Protein AF-A0A2U2PKW8-F1 (afdb_monomer_lite)

Secondary structure (DSSP, 8-state):
-HHHHHHHHHHHHHHHHHHHHHHHHHHHHHHHHHH-HHHHHHHHHHHHHHHHHHHHHHHHHH-TT-HHHHHHHHHHHHHHHHHHHHHHHHHHHHTT-------HHHHHHHHHHHHHHHHHHHHHHHHHHHHHHHHHHHHHHTTS--PPP-PPPHHHHHHHHHHHHHHHHHS--HHHHHHHTT-SS-TTEEEEEE-SSEEEEEETTEEEEEETTEEEEPP----

pLDDT: mean 71.87, std 14.49, range [45.62, 97.56]

Foldseek 3Di:
DVVVVVVVVVVVVVVVCVVVVVVVCVVVVVVCVVPPPPVNVLVVLVVVLVVLVVVVVVVCVVPVPCVVVVVVSVVVSVVSVVVSVVVNVVVVCCVPDPDPDDPVVVVVVVVVVVVVVVVVVVVVVVVVVVVVVVVVVVVVCVVPDDDDDDDPDPVVVVVVVVVLVVQQVQEDDLVLVCVVVVHPDCPQKAFPADDSAWTWIDHPQWIWIGGRSDTDTDDPDPD

Structure (mmCIF, N/CA/C/O backbone):
data_AF-A0A2U2PKW8-F1
#
_entry.id   AF-A0A2U2PKW8-F1
#
loop_
_atom_site.group_PDB
_atom_site.id
_atom_site.type_symbol
_atom_site.label_atom_id
_atom_site.label_alt_id
_atom_site.label_comp_id
_atom_site.label_asym_id
_atom_site.label_entity_id
_atom_site.label_seq_id
_atom_site.pdbx_PDB_ins_code
_atom_site.Cartn_x
_atom_site.Cartn_y
_atom_site.Cartn_z
_atom_site.occupancy
_atom_site.B_iso_or_equiv
_atom_site.auth_seq_id
_atom_site.auth_comp_id
_atom_site.auth_asym_id
_atom_site.auth_atom_id
_atom_site.pdbx_PDB_model_num
ATOM 1 N N . MET A 1 1 ? -9.851 12.536 51.846 1.00 63.50 1 MET A N 1
ATOM 2 C CA . MET A 1 1 ? -8.416 12.907 51.913 1.00 63.50 1 MET A CA 1
ATOM 3 C C . MET A 1 1 ? -7.561 12.274 50.809 1.00 63.50 1 MET A C 1
ATOM 5 O O . MET A 1 1 ? -6.929 13.025 50.084 1.00 63.50 1 MET A O 1
ATOM 9 N N . LYS A 1 2 ? -7.563 10.941 50.614 1.00 56.09 2 LYS A N 1
ATOM 10 C CA . LYS A 1 2 ? -6.725 10.271 49.589 1.00 56.09 2 LYS A CA 1
ATOM 11 C C . LYS A 1 2 ? -6.951 10.773 48.150 1.00 56.09 2 LYS A C 1
ATOM 13 O O . LYS A 1 2 ? -5.977 11.034 47.462 1.00 56.09 2 LYS A O 1
ATOM 18 N N . VAL A 1 3 ? -8.207 11.000 47.748 1.00 69.69 3 VAL A N 1
ATOM 19 C CA . VAL A 1 3 ? -8.566 11.503 46.401 1.00 69.69 3 VAL A CA 1
ATOM 20 C C . VAL A 1 3 ? -8.050 12.929 46.147 1.00 69.69 3 VAL A C 1
ATOM 22 O O . VAL A 1 3 ? -7.558 13.236 45.063 1.00 69.69 3 VAL A O 1
ATOM 25 N N . LEU A 1 4 ? -8.111 13.791 47.167 1.00 74.06 4 LEU A N 1
ATOM 26 C CA . LEU A 1 4 ? -7.605 15.164 47.093 1.00 74.06 4 LEU A CA 1
ATOM 27 C C . LEU A 1 4 ? -6.075 15.173 46.955 1.00 74.06 4 LEU A C 1
ATOM 29 O O . LEU A 1 4 ? -5.533 15.887 46.118 1.00 74.06 4 LEU A O 1
ATOM 33 N N . LEU A 1 5 ? -5.391 14.323 47.729 1.00 78.69 5 LEU A N 1
ATOM 34 C CA . LEU A 1 5 ? -3.936 14.193 47.685 1.00 78.69 5 LEU A CA 1
ATOM 35 C C . LEU A 1 5 ? -3.455 13.673 46.322 1.00 78.69 5 LEU A C 1
ATOM 37 O O . LEU A 1 5 ? -2.520 14.232 45.758 1.00 78.69 5 LEU A O 1
ATOM 41 N N . THR A 1 6 ? -4.128 12.672 45.745 1.00 74.69 6 THR A N 1
ATOM 42 C CA . THR A 1 6 ? -3.811 12.186 44.391 1.00 74.69 6 THR A CA 1
ATOM 43 C C . THR A 1 6 ? -4.039 13.250 43.317 1.00 74.69 6 THR A C 1
ATOM 45 O O . THR A 1 6 ? -3.241 13.352 42.388 1.00 74.69 6 THR A O 1
ATOM 48 N N . GLY A 1 7 ? -5.074 14.086 43.461 1.00 82.81 7 GLY A N 1
ATOM 49 C CA . GLY A 1 7 ? -5.318 15.207 42.550 1.00 82.81 7 GLY A CA 1
ATOM 50 C C . GLY A 1 7 ? -4.205 16.256 42.603 1.00 82.81 7 GLY A C 1
ATOM 51 O O . GLY A 1 7 ? -3.682 16.654 41.565 1.00 82.81 7 GLY A O 1
ATOM 52 N N . ILE A 1 8 ? -3.781 16.643 43.810 1.00 84.62 8 ILE A N 1
ATOM 53 C CA . ILE A 1 8 ? -2.703 17.623 44.015 1.00 84.62 8 ILE A CA 1
ATOM 54 C C . ILE A 1 8 ? -1.370 17.097 43.465 1.00 84.62 8 ILE A C 1
ATOM 56 O O . ILE A 1 8 ? -0.688 17.815 42.737 1.00 84.62 8 ILE A O 1
ATOM 60 N N . VAL A 1 9 ? -1.022 15.835 43.740 1.00 84.00 9 VAL A N 1
ATOM 61 C CA . VAL A 1 9 ? 0.211 15.217 43.222 1.00 84.00 9 VAL A CA 1
ATOM 62 C C . VAL A 1 9 ? 0.202 15.166 41.691 1.00 84.00 9 VAL A C 1
ATOM 64 O O . VAL A 1 9 ? 1.205 15.503 41.067 1.00 84.00 9 VAL A O 1
ATOM 67 N N . SER A 1 10 ? -0.932 14.833 41.067 1.00 77.69 10 SER A N 1
ATOM 68 C CA . SER A 1 10 ? -1.056 14.820 39.603 1.00 77.69 10 SER A CA 1
ATOM 69 C C . SER A 1 10 ? -0.886 16.212 38.981 1.00 77.69 10 SER A C 1
ATOM 71 O O . SER A 1 10 ? -0.276 16.340 37.916 1.00 77.69 10 SER A O 1
ATOM 73 N N . ILE A 1 11 ? -1.416 17.255 39.627 1.00 81.62 11 ILE A N 1
ATOM 74 C CA . ILE A 1 11 ? -1.285 18.645 39.168 1.00 81.62 11 ILE A CA 1
ATOM 75 C C . ILE A 1 11 ? 0.171 19.107 39.283 1.00 81.62 11 ILE A C 1
ATOM 77 O O . ILE A 1 11 ? 0.717 19.647 38.322 1.00 81.62 11 ILE A O 1
ATOM 81 N N . LEU A 1 12 ? 0.822 18.837 40.418 1.00 80.00 12 LEU A N 1
ATOM 82 C CA . LEU A 1 12 ? 2.222 19.201 40.648 1.00 80.00 12 LEU A CA 1
ATOM 83 C C . LEU A 1 12 ? 3.172 18.477 39.689 1.00 80.00 12 LEU A C 1
ATOM 85 O O . LEU A 1 12 ? 4.076 19.104 39.143 1.00 80.00 12 LEU A O 1
ATOM 89 N N . LEU A 1 13 ? 2.935 17.190 39.418 1.00 75.44 13 LEU A N 1
ATOM 90 C CA . LEU A 1 13 ?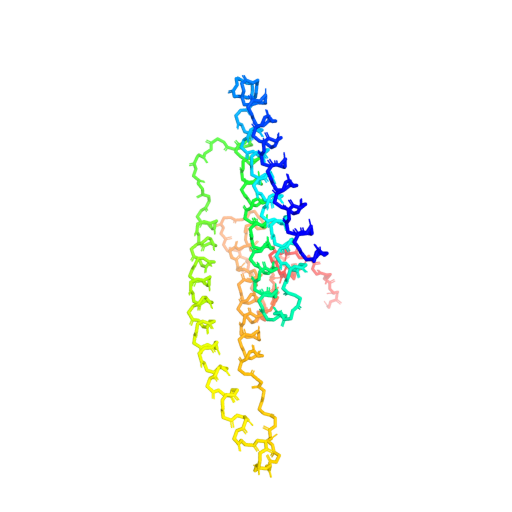 3.733 16.426 38.459 1.00 75.44 13 LEU A CA 1
ATOM 91 C C . LEU A 1 13 ? 3.564 16.967 37.030 1.00 75.44 13 LEU A C 1
ATOM 93 O O . LEU A 1 13 ? 4.537 17.083 36.290 1.00 75.44 13 LEU A O 1
ATOM 97 N N . SER A 1 14 ? 2.343 17.356 36.653 1.00 76.31 14 SER A N 1
ATOM 98 C CA . SER A 1 14 ? 2.068 17.955 35.340 1.00 76.31 14 SER A CA 1
ATOM 99 C C . SER A 1 14 ? 2.742 19.321 35.182 1.00 76.31 14 SER A C 1
ATOM 101 O O . SER A 1 14 ? 3.304 19.608 34.127 1.00 76.31 14 SER A O 1
ATOM 103 N N . LEU A 1 15 ? 2.729 20.142 36.238 1.00 77.88 15 LEU A N 1
ATOM 104 C CA . LEU A 1 15 ? 3.436 21.424 36.281 1.00 77.88 15 LEU A CA 1
ATOM 105 C C . LEU A 1 15 ? 4.951 21.237 36.180 1.00 77.88 15 LEU A C 1
ATOM 107 O O . LEU A 1 15 ? 5.581 21.947 35.405 1.00 77.88 15 LEU A O 1
ATOM 111 N N . LEU A 1 16 ? 5.519 20.263 36.897 1.00 80.44 16 LEU A N 1
ATOM 112 C CA . LEU A 1 16 ? 6.948 19.947 36.857 1.00 80.44 16 LEU A CA 1
ATOM 113 C C . LEU A 1 16 ? 7.397 19.507 35.456 1.00 80.44 16 LEU A C 1
ATOM 115 O O . LEU A 1 16 ? 8.401 19.994 34.946 1.00 80.44 16 LEU A O 1
ATOM 119 N N . VAL A 1 17 ? 6.644 18.610 34.812 1.00 77.44 17 VAL A N 1
ATOM 120 C CA . VAL A 1 17 ? 6.948 18.156 33.444 1.00 77.44 17 VAL A CA 1
ATOM 121 C C . VAL A 1 17 ? 6.846 19.316 32.452 1.00 77.44 17 VAL A C 1
ATOM 123 O O . VAL A 1 17 ? 7.683 19.435 31.560 1.00 77.44 17 VAL A O 1
ATOM 126 N N . PHE A 1 18 ? 5.860 20.199 32.620 1.00 76.94 18 PHE A N 1
ATOM 127 C CA . PHE A 1 18 ? 5.688 21.366 31.759 1.00 76.94 18 PHE A CA 1
ATOM 128 C C . PHE A 1 18 ? 6.824 22.387 31.918 1.00 76.94 18 PHE A C 1
ATOM 130 O O . PHE A 1 18 ? 7.375 22.853 30.920 1.00 76.94 18 PHE A O 1
ATOM 137 N N . THR A 1 19 ? 7.217 22.722 33.150 1.00 77.06 19 THR A N 1
ATOM 138 C CA . THR A 1 19 ? 8.302 23.684 33.404 1.00 77.06 19 THR A CA 1
ATOM 139 C C . THR A 1 19 ? 9.661 23.125 32.999 1.00 77.06 19 THR A C 1
ATOM 141 O O . THR A 1 19 ? 10.433 23.831 32.354 1.00 77.06 19 THR A O 1
ATOM 144 N N . PHE A 1 20 ? 9.932 21.850 33.288 1.00 74.00 20 PHE A N 1
ATOM 145 C CA . PHE A 1 20 ? 11.176 21.196 32.887 1.00 74.00 20 PHE A CA 1
ATOM 146 C C . PHE A 1 20 ? 11.266 21.012 31.366 1.00 74.00 20 PHE A C 1
ATOM 148 O O . PHE A 1 20 ? 12.313 21.266 30.775 1.00 74.00 20 PHE A O 1
ATOM 155 N N . GLY A 1 21 ? 10.159 20.651 30.707 1.00 75.62 21 GLY A N 1
ATOM 156 C CA . GLY A 1 21 ? 10.087 20.557 29.248 1.00 75.62 21 GLY A CA 1
ATOM 157 C C . GLY A 1 21 ? 10.367 21.896 28.564 1.00 75.62 21 GLY A C 1
ATOM 158 O O . GLY A 1 21 ? 11.184 21.955 27.648 1.00 75.62 21 GLY A O 1
ATOM 159 N N . ASN A 1 22 ? 9.765 22.984 29.053 1.00 68.94 22 ASN A N 1
ATOM 160 C CA . ASN A 1 22 ? 10.040 24.325 28.536 1.00 68.94 22 ASN A CA 1
ATOM 161 C C . ASN A 1 22 ? 11.486 24.761 28.797 1.00 68.94 22 ASN A C 1
ATOM 163 O O . ASN A 1 22 ? 12.102 25.330 27.903 1.00 68.94 22 ASN A O 1
ATOM 167 N N . PHE A 1 23 ? 12.053 24.447 29.966 1.00 73.06 23 PHE A N 1
ATOM 168 C CA . PHE A 1 23 ? 13.453 24.745 30.278 1.00 73.06 23 PHE A CA 1
ATOM 169 C C . PHE 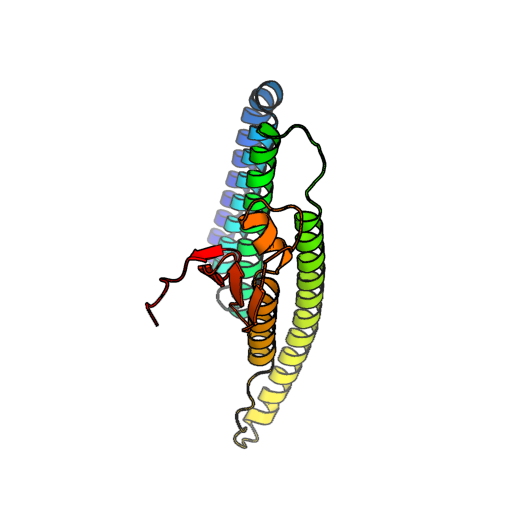A 1 23 ? 14.422 24.034 29.323 1.00 73.06 23 PHE A C 1
ATOM 171 O O . PHE A 1 23 ? 15.316 24.672 28.777 1.00 73.06 23 PHE A O 1
ATOM 178 N N . ILE A 1 24 ? 14.212 22.740 29.060 1.00 67.62 24 ILE A N 1
ATOM 179 C CA . ILE A 1 24 ? 14.999 21.967 28.086 1.00 67.62 24 ILE A CA 1
ATOM 180 C C . ILE A 1 24 ? 14.862 22.593 26.690 1.00 67.62 24 ILE A C 1
ATOM 182 O O . ILE A 1 24 ? 15.868 22.861 26.039 1.00 67.62 24 ILE A O 1
ATOM 186 N N . ILE A 1 25 ? 13.638 22.892 26.241 1.00 68.00 25 ILE A N 1
ATOM 187 C CA . ILE A 1 25 ? 13.406 23.526 24.934 1.00 68.00 25 ILE A CA 1
ATOM 188 C C . ILE A 1 25 ? 14.165 24.851 24.829 1.00 68.00 25 ILE A C 1
ATOM 190 O O . ILE A 1 25 ? 14.803 25.089 23.812 1.00 68.00 25 ILE A O 1
ATOM 194 N N . GLN A 1 26 ? 14.149 25.675 25.874 1.00 71.00 26 GLN A N 1
ATOM 195 C CA . GLN A 1 26 ? 14.805 26.983 25.890 1.00 71.00 26 GLN A CA 1
ATOM 196 C C . GLN A 1 26 ? 16.339 26.878 25.954 1.00 71.00 26 GLN A C 1
ATOM 198 O O . GLN A 1 26 ? 17.047 27.661 25.321 1.00 71.00 26 GLN A O 1
ATOM 203 N N . LEU A 1 27 ? 16.858 25.880 26.679 1.00 65.38 27 LEU A N 1
ATOM 204 C CA . LEU A 1 27 ? 18.289 25.583 26.772 1.00 65.38 27 LEU A CA 1
ATOM 205 C C . LEU A 1 27 ? 18.849 25.124 25.417 1.00 65.38 27 LEU A C 1
ATOM 207 O O . LEU A 1 27 ? 19.936 25.536 25.017 1.00 65.38 27 LEU A O 1
ATOM 211 N N . PHE A 1 28 ? 18.088 24.303 24.690 1.00 55.47 28 PHE A N 1
ATOM 212 C CA . PHE A 1 28 ? 18.504 23.761 23.399 1.00 55.47 28 PHE A CA 1
ATOM 213 C C . PHE A 1 28 ? 18.149 24.666 22.216 1.00 55.47 28 PHE A C 1
ATOM 215 O O . PHE A 1 28 ? 18.884 24.657 21.230 1.00 55.47 28 PHE A O 1
ATOM 222 N N . SER A 1 29 ? 17.096 25.488 22.297 1.00 57.50 29 SER A N 1
ATOM 223 C CA . SER A 1 29 ? 16.677 26.354 21.189 1.00 57.50 29 SER A CA 1
ATOM 224 C C . SER A 1 29 ? 17.757 27.353 20.806 1.00 57.50 29 SER A C 1
ATOM 226 O O . SER A 1 29 ? 17.953 27.571 19.621 1.00 57.50 29 SER A O 1
ATOM 228 N N . ASN A 1 30 ? 18.506 27.904 21.765 1.00 55.28 30 ASN A N 1
ATOM 229 C CA . ASN A 1 30 ? 19.546 28.894 21.466 1.00 55.28 30 ASN A CA 1
ATOM 230 C C . ASN A 1 30 ? 20.812 28.283 20.845 1.00 55.28 30 ASN A C 1
ATOM 232 O O . ASN A 1 30 ? 21.512 28.966 20.103 1.00 55.28 30 ASN A O 1
ATOM 236 N N . TRP A 1 31 ? 21.101 27.007 21.114 1.00 51.41 31 TRP A N 1
ATOM 237 C CA . TRP A 1 31 ? 22.295 26.330 20.596 1.00 51.41 31 TRP A CA 1
ATOM 238 C C . TRP A 1 31 ? 22.027 25.617 19.257 1.00 51.41 31 TRP A C 1
ATOM 240 O O . TRP A 1 31 ? 22.834 25.716 18.334 1.00 51.41 31 TRP A O 1
ATOM 250 N N . LEU A 1 32 ? 20.859 24.976 19.103 1.00 51.25 32 LEU A N 1
ATOM 251 C CA . LEU A 1 32 ? 20.476 24.234 17.891 1.00 51.25 32 LEU A CA 1
ATOM 252 C C . LEU A 1 32 ? 19.985 25.115 16.733 1.00 51.25 32 LEU A C 1
ATOM 254 O O . LEU A 1 32 ? 20.170 24.715 15.583 1.00 51.25 32 LEU A O 1
ATOM 258 N N . PHE A 1 33 ? 19.389 26.293 16.988 1.00 52.31 33 PHE A N 1
ATOM 259 C CA . PHE A 1 33 ? 18.911 27.176 15.903 1.00 52.31 33 PHE A CA 1
ATOM 260 C C . PHE A 1 33 ? 20.037 27.641 14.977 1.00 52.31 33 PHE A C 1
ATOM 262 O O . PHE A 1 33 ? 19.791 27.931 13.811 1.00 52.31 33 PHE A O 1
ATOM 269 N N . ILE A 1 34 ? 21.259 27.732 15.506 1.00 53.16 34 ILE A N 1
ATOM 270 C CA . ILE A 1 34 ? 22.409 28.281 14.787 1.00 53.16 34 ILE A CA 1
ATOM 271 C C . ILE A 1 34 ? 23.134 27.192 13.986 1.00 53.16 34 ILE A C 1
ATOM 273 O O . ILE A 1 34 ? 23.683 27.483 12.929 1.00 53.16 34 ILE A O 1
ATOM 277 N N . THR A 1 35 ? 23.136 25.941 14.456 1.00 54.78 35 THR A N 1
ATOM 278 C CA . THR A 1 35 ? 23.964 24.874 13.866 1.00 54.78 35 THR A CA 1
ATOM 279 C C . THR A 1 35 ? 23.192 23.851 13.036 1.00 54.78 35 THR A C 1
ATOM 281 O O . THR A 1 35 ? 23.737 23.390 12.039 1.00 54.78 35 THR A O 1
ATOM 284 N N . PHE A 1 36 ? 21.945 23.496 13.377 1.00 58.03 36 PHE A N 1
ATOM 285 C CA . PHE A 1 36 ? 21.211 22.435 12.665 1.00 58.03 36 PHE A CA 1
ATOM 286 C C . PHE A 1 36 ? 19.683 22.646 12.693 1.00 58.03 36 PHE A C 1
ATOM 288 O O . PHE A 1 36 ? 18.978 21.990 13.470 1.00 58.03 36 PHE A O 1
ATOM 295 N N . PRO A 1 37 ? 19.123 23.508 11.822 1.00 60.81 37 PRO A N 1
ATOM 296 C CA . PRO A 1 37 ? 17.681 23.780 11.783 1.00 60.81 37 PRO A CA 1
ATOM 297 C C . PRO A 1 37 ? 16.834 22.521 11.513 1.00 60.81 37 PRO A C 1
ATOM 299 O O . PRO A 1 37 ? 15.755 22.362 12.085 1.00 60.81 37 PRO A O 1
ATOM 302 N N . HIS A 1 38 ? 17.351 21.568 10.730 1.00 60.00 38 HIS A N 1
ATOM 303 C CA . HIS A 1 38 ? 16.684 20.285 10.472 1.00 60.00 38 HIS A CA 1
ATOM 304 C C . HIS A 1 38 ? 16.671 19.359 11.698 1.00 60.00 38 HIS A C 1
ATOM 306 O O . HIS A 1 38 ? 15.664 18.697 11.962 1.00 60.00 38 HIS A O 1
ATOM 312 N N . ALA A 1 39 ? 17.739 19.359 12.503 1.00 59.59 39 ALA A N 1
ATOM 313 C CA . ALA A 1 39 ? 17.781 18.587 13.744 1.00 59.59 39 ALA A CA 1
ATOM 314 C C . ALA A 1 39 ? 16.801 19.156 14.781 1.00 59.59 39 ALA A C 1
ATOM 316 O O . ALA A 1 39 ? 16.127 18.394 15.470 1.00 59.59 39 ALA A O 1
ATOM 317 N N . LEU A 1 40 ? 16.642 20.482 14.845 1.00 62.59 40 LEU A N 1
ATOM 318 C CA . LEU A 1 40 ? 15.666 21.122 15.729 1.00 62.59 40 LEU A CA 1
ATOM 319 C C . LEU A 1 40 ? 14.216 20.781 15.335 1.00 62.59 40 LEU A C 1
ATOM 321 O O . LEU A 1 40 ? 13.387 20.507 16.207 1.00 62.59 40 LEU A O 1
ATOM 325 N N . ALA A 1 41 ? 13.904 20.740 14.037 1.00 60.66 41 ALA A N 1
ATOM 326 C CA . ALA A 1 41 ? 12.592 20.318 13.539 1.00 60.66 41 ALA A CA 1
ATOM 327 C C . ALA A 1 41 ? 12.296 18.840 13.869 1.00 60.66 41 ALA A C 1
ATOM 329 O O . ALA A 1 41 ? 11.190 18.503 14.300 1.00 60.66 41 ALA A O 1
ATOM 330 N N . ALA A 1 42 ? 13.294 17.961 13.744 1.00 62.94 42 ALA A N 1
ATOM 331 C CA . ALA A 1 42 ? 13.162 16.555 14.119 1.00 62.94 42 ALA A CA 1
ATOM 332 C C . ALA A 1 42 ? 12.980 16.380 15.639 1.00 62.94 42 ALA A C 1
ATOM 334 O O . ALA A 1 42 ? 12.055 15.695 16.078 1.00 62.94 42 ALA A O 1
ATOM 335 N N . ILE A 1 43 ? 13.806 17.050 16.450 1.00 71.44 43 ILE A N 1
ATOM 336 C CA . ILE A 1 43 ? 13.752 16.981 17.918 1.00 71.44 43 ILE A CA 1
ATOM 337 C C . ILE A 1 43 ? 12.420 17.527 18.441 1.00 71.44 43 ILE A C 1
ATOM 339 O O . ILE A 1 43 ? 11.783 16.882 19.273 1.00 71.44 43 ILE A O 1
ATOM 343 N N . SER A 1 44 ? 11.954 18.670 17.930 1.00 68.62 44 SER A N 1
ATOM 344 C CA . SER A 1 44 ? 10.657 19.243 18.317 1.00 68.62 44 SER A CA 1
ATOM 345 C C . SER A 1 44 ? 9.483 18.340 17.922 1.00 68.62 44 SER A C 1
ATOM 347 O O . SER A 1 44 ? 8.575 18.141 18.729 1.00 68.62 44 SER A O 1
ATOM 349 N N . SER A 1 45 ? 9.530 17.706 16.747 1.00 66.62 45 SER A N 1
ATOM 350 C CA . SER A 1 45 ? 8.511 16.739 16.312 1.00 66.62 45 SER A CA 1
ATOM 351 C C . SER A 1 45 ? 8.461 15.499 17.211 1.00 66.62 45 SER A C 1
ATOM 353 O O . SER A 1 45 ? 7.374 15.039 17.577 1.00 66.62 45 SER A O 1
ATOM 355 N N . ILE A 1 46 ? 9.626 14.987 17.624 1.00 72.69 46 ILE A N 1
ATOM 356 C CA . ILE A 1 46 ? 9.733 13.860 18.560 1.00 72.69 46 ILE A CA 1
ATOM 357 C C . ILE A 1 46 ? 9.193 14.250 19.944 1.00 72.69 46 ILE A C 1
ATOM 359 O O . ILE A 1 46 ? 8.409 13.500 20.527 1.00 72.69 46 ILE A O 1
ATOM 363 N N . LEU A 1 47 ? 9.542 15.437 20.450 1.00 71.31 47 LEU A N 1
ATOM 364 C CA . LEU A 1 47 ? 9.059 15.959 21.735 1.00 71.31 47 LEU A CA 1
ATOM 365 C C . LEU A 1 47 ? 7.537 16.146 21.754 1.00 71.31 47 LEU A C 1
ATOM 367 O O . LEU A 1 47 ? 6.878 15.733 22.709 1.00 71.31 47 LEU A O 1
ATOM 371 N N . ILE A 1 48 ? 6.962 16.708 20.687 1.00 75.31 48 ILE A N 1
ATOM 372 C CA . ILE A 1 48 ? 5.509 16.875 20.547 1.00 75.31 48 ILE A CA 1
ATOM 373 C C . ILE A 1 48 ? 4.815 15.508 20.515 1.00 75.31 48 ILE A C 1
ATOM 375 O O . ILE A 1 48 ? 3.819 15.312 21.215 1.00 75.31 48 ILE A O 1
ATOM 379 N N . CYS A 1 49 ? 5.354 14.535 19.772 1.00 70.62 49 CYS A N 1
ATOM 380 C CA . CYS A 1 49 ? 4.821 13.171 19.767 1.00 70.62 49 CYS A CA 1
ATOM 381 C C . CYS A 1 49 ? 4.888 12.524 21.154 1.00 70.62 49 CYS A C 1
ATOM 383 O O . CYS A 1 49 ? 3.893 11.960 21.610 1.00 70.62 49 CYS A O 1
ATOM 385 N N . GLY A 1 50 ? 6.020 12.649 21.851 1.00 73.56 50 GLY A N 1
ATOM 386 C CA . GLY A 1 50 ? 6.195 12.130 23.207 1.00 73.56 50 GLY A CA 1
ATOM 387 C C . GLY A 1 50 ? 5.191 12.724 24.197 1.00 73.56 50 GLY A C 1
ATOM 388 O O . GLY A 1 50 ? 4.548 11.984 24.941 1.00 73.56 50 GLY A O 1
ATOM 389 N N . LEU A 1 51 ? 4.979 14.044 24.158 1.00 72.62 51 LEU A N 1
ATOM 390 C CA . LEU A 1 51 ? 3.997 14.730 25.006 1.00 72.62 51 LEU A CA 1
ATOM 391 C C . LEU A 1 51 ? 2.559 14.287 24.716 1.00 72.62 51 LEU A C 1
ATOM 393 O O . LEU A 1 51 ? 1.762 14.117 25.642 1.00 72.62 51 LEU A O 1
ATOM 397 N N . LEU A 1 52 ? 2.217 14.072 23.445 1.00 69.94 52 LEU A N 1
ATOM 398 C CA . LEU A 1 52 ? 0.889 13.605 23.062 1.00 69.94 52 LEU A CA 1
ATOM 399 C C . LEU A 1 52 ? 0.641 12.146 23.475 1.00 69.94 52 LEU A C 1
ATOM 401 O O . LEU A 1 52 ? -0.455 11.832 23.947 1.00 69.94 52 LEU A O 1
ATOM 405 N N . ILE A 1 53 ? 1.649 11.276 23.364 1.00 72.94 53 ILE A N 1
ATOM 406 C CA . ILE A 1 53 ? 1.587 9.900 23.876 1.00 72.94 53 ILE A CA 1
ATOM 407 C C . ILE A 1 53 ? 1.419 9.925 25.398 1.00 72.94 53 ILE A C 1
ATOM 409 O O . ILE A 1 53 ? 0.497 9.300 25.920 1.00 72.94 53 ILE A O 1
ATOM 413 N N . TYR A 1 54 ? 2.238 10.703 26.112 1.00 75.62 54 TYR A N 1
ATOM 414 C CA . TYR A 1 54 ? 2.161 10.830 27.569 1.00 75.62 54 TYR A CA 1
ATOM 415 C C . TYR A 1 54 ? 0.776 11.292 28.036 1.00 75.62 54 TYR A C 1
ATOM 417 O O . TYR A 1 54 ? 0.162 10.654 28.890 1.00 75.62 54 TYR A O 1
ATOM 425 N N . LYS A 1 55 ? 0.237 12.362 27.433 1.00 71.81 55 LYS A N 1
ATOM 426 C CA . LYS A 1 55 ? -1.095 12.890 27.768 1.00 71.81 55 LYS A CA 1
ATOM 427 C C . LYS A 1 55 ? -2.196 11.851 27.536 1.00 71.81 55 LYS A C 1
ATOM 429 O O . LYS A 1 55 ? -3.170 11.814 28.282 1.00 71.81 55 LYS A O 1
ATOM 434 N N . THR A 1 56 ? -2.021 10.987 26.541 1.00 62.91 56 THR A N 1
ATOM 435 C CA . THR A 1 56 ? -2.959 9.903 26.225 1.00 62.91 56 THR A CA 1
ATOM 436 C C . THR A 1 56 ? -2.890 8.780 27.233 1.00 62.91 56 THR A C 1
ATOM 438 O O . THR A 1 56 ? -3.932 8.362 27.724 1.00 62.91 56 THR A O 1
ATOM 441 N N . VAL A 1 57 ? -1.689 8.326 27.588 1.00 67.62 57 VAL A N 1
ATOM 442 C CA . VAL A 1 57 ? -1.511 7.303 28.626 1.00 67.62 57 VAL A CA 1
ATOM 443 C C . VAL A 1 57 ? -2.053 7.816 29.962 1.00 67.62 57 VAL A C 1
ATOM 445 O O . VAL A 1 57 ? -2.806 7.110 30.626 1.00 67.62 57 VAL A O 1
ATOM 448 N N . ALA A 1 58 ? -1.774 9.072 30.321 1.00 69.44 58 ALA A N 1
ATOM 449 C CA . ALA A 1 58 ? -2.346 9.702 31.509 1.00 69.44 58 ALA A CA 1
ATOM 450 C C . ALA A 1 58 ? -3.885 9.738 31.455 1.00 69.44 58 ALA A C 1
ATOM 452 O O . ALA A 1 58 ? -4.549 9.383 32.425 1.00 69.44 58 ALA A O 1
ATOM 453 N N . TYR A 1 59 ? -4.469 10.095 30.307 1.00 66.88 59 TYR A N 1
ATOM 454 C CA . TYR A 1 59 ? -5.921 10.074 30.119 1.00 66.88 59 TYR A CA 1
ATOM 455 C C . TYR A 1 59 ? -6.509 8.654 30.206 1.00 66.88 59 TYR A C 1
ATOM 457 O O . TYR A 1 59 ? -7.569 8.467 30.802 1.00 66.88 59 TYR A O 1
ATOM 465 N N . MET A 1 60 ? -5.813 7.646 29.670 1.00 59.59 60 MET A N 1
ATOM 466 C CA . MET A 1 60 ? -6.195 6.230 29.756 1.00 59.59 60 MET A CA 1
ATOM 467 C C . MET A 1 60 ? -6.194 5.724 31.202 1.00 59.59 60 MET A C 1
ATOM 469 O O . MET A 1 60 ? -7.112 5.008 31.594 1.00 59.59 60 MET A O 1
ATOM 473 N N . LEU A 1 61 ? -5.208 6.133 32.007 1.00 66.00 61 LEU A N 1
ATOM 474 C CA . LEU A 1 61 ? -5.130 5.780 33.427 1.00 66.00 61 LEU A CA 1
ATOM 475 C C . LEU A 1 61 ? -6.251 6.428 34.254 1.00 66.00 61 LEU A C 1
ATOM 477 O O . LEU A 1 61 ? -6.722 5.828 35.218 1.00 66.00 61 LEU A O 1
ATOM 481 N N . ILE A 1 62 ? -6.703 7.627 33.872 1.00 69.25 62 ILE A N 1
ATOM 482 C CA . ILE A 1 62 ? -7.789 8.339 34.564 1.00 69.25 62 ILE A CA 1
ATOM 483 C C . ILE A 1 62 ? -9.174 7.799 34.152 1.00 69.25 62 ILE A C 1
ATOM 485 O O . ILE A 1 62 ? -10.086 7.774 34.979 1.00 69.25 62 ILE A O 1
ATOM 489 N N . PHE A 1 63 ? -9.352 7.332 32.907 1.00 63.44 63 PHE A N 1
ATOM 490 C CA . PHE A 1 63 ? -10.655 6.904 32.367 1.00 63.44 63 PHE A CA 1
ATOM 491 C C . PHE A 1 63 ? -10.639 5.486 31.751 1.00 63.44 63 PHE A C 1
ATOM 493 O O . PHE A 1 63 ? -10.851 5.330 30.540 1.00 63.44 63 PHE A O 1
ATOM 500 N N . PRO A 1 64 ? -10.475 4.427 32.567 1.00 56.53 64 PRO A N 1
ATOM 501 C CA . PRO A 1 64 ? -10.248 3.059 32.084 1.00 56.53 64 PRO A CA 1
ATOM 502 C C . PRO A 1 64 ? -11.432 2.423 31.327 1.00 56.53 64 PRO A C 1
ATOM 504 O O . PRO A 1 64 ? -11.240 1.488 30.554 1.00 56.53 64 PRO A O 1
ATOM 507 N N . TYR A 1 65 ? -12.660 2.930 31.479 1.00 51.47 65 TYR A N 1
ATOM 508 C CA . TYR A 1 65 ? -13.871 2.277 30.950 1.00 51.47 65 TYR A CA 1
ATOM 509 C C . TYR A 1 65 ? -14.291 2.694 29.528 1.00 51.47 65 TYR A C 1
ATOM 511 O O . TYR A 1 65 ? -15.335 2.263 29.041 1.00 51.47 65 TYR A O 1
ATOM 519 N N . SER A 1 66 ? -13.498 3.496 28.808 1.00 55.47 66 SER A N 1
ATOM 520 C CA . SER A 1 66 ? -13.848 3.945 27.446 1.00 55.47 66 SER A CA 1
ATOM 521 C C . SER A 1 66 ? -13.070 3.216 26.342 1.00 55.47 66 SER A C 1
ATOM 523 O O . SER A 1 66 ? -12.430 3.828 25.489 1.00 55.47 66 SER A O 1
ATOM 525 N N . PHE A 1 67 ? -13.164 1.884 26.312 1.00 51.19 67 PHE A N 1
ATOM 526 C CA . PHE A 1 67 ? -12.419 1.024 25.374 1.00 51.19 67 PHE A CA 1
ATOM 527 C C . PHE A 1 67 ? -12.573 1.431 23.892 1.00 51.19 67 PHE A C 1
ATOM 529 O O . PHE A 1 67 ? -11.603 1.454 23.141 1.00 51.19 67 PHE A O 1
ATOM 536 N N . ARG A 1 68 ? -13.765 1.889 23.476 1.00 54.56 68 ARG A N 1
ATOM 537 C CA . ARG A 1 68 ? -14.001 2.404 22.109 1.00 54.56 68 ARG A CA 1
ATOM 538 C C . ARG A 1 68 ? -13.274 3.709 21.782 1.00 54.56 68 ARG A C 1
ATOM 540 O O . ARG A 1 68 ? -12.980 3.946 20.617 1.00 54.56 68 ARG A O 1
ATOM 547 N N . ARG A 1 69 ? -13.007 4.569 22.772 1.00 57.00 69 ARG A N 1
ATOM 548 C CA . ARG A 1 69 ? -12.219 5.795 22.557 1.00 57.00 69 ARG A CA 1
ATOM 549 C C . ARG A 1 69 ? -10.729 5.472 22.444 1.00 57.00 69 ARG A C 1
ATOM 551 O O . ARG A 1 69 ? -10.029 6.158 21.699 1.00 57.00 69 ARG A O 1
ATOM 558 N N . MET A 1 70 ? -10.271 4.403 23.104 1.00 57.69 70 MET A N 1
ATOM 559 C CA . MET A 1 70 ? -8.879 3.946 23.031 1.00 57.69 70 MET A CA 1
ATOM 560 C C . MET A 1 70 ? -8.486 3.504 21.623 1.00 57.69 70 MET A C 1
ATOM 562 O O . MET A 1 70 ? -7.458 3.959 21.135 1.00 57.69 70 MET A O 1
ATOM 566 N N . GLU A 1 71 ? -9.316 2.718 20.931 1.00 58.38 71 GLU A N 1
ATOM 567 C CA . GLU A 1 71 ? -9.021 2.284 19.554 1.00 58.38 71 GLU A CA 1
ATOM 568 C C . GLU A 1 71 ? -8.814 3.483 18.620 1.00 58.38 71 GLU A C 1
ATOM 570 O O . GLU A 1 71 ? -7.808 3.573 17.921 1.00 58.38 71 GLU A O 1
ATOM 575 N N . THR A 1 72 ? -9.719 4.464 18.662 1.00 61.84 72 THR A N 1
ATOM 576 C CA . THR A 1 72 ? -9.618 5.665 17.821 1.00 61.84 72 THR A CA 1
ATOM 577 C C . THR A 1 72 ? -8.412 6.536 18.148 1.00 61.84 72 THR A C 1
ATOM 579 O O . THR A 1 72 ? -7.846 7.145 17.242 1.00 61.84 72 THR A O 1
ATOM 582 N N . MET A 1 73 ? -7.994 6.586 19.415 1.00 58.81 73 MET A N 1
ATOM 583 C CA . MET A 1 73 ? -6.792 7.322 19.800 1.00 58.81 73 MET A CA 1
ATOM 584 C C . MET A 1 73 ? -5.523 6.589 19.379 1.00 58.81 73 MET A C 1
ATOM 586 O O . MET A 1 73 ? -4.643 7.217 18.805 1.00 58.81 73 MET A O 1
ATOM 590 N N . ILE A 1 74 ? -5.445 5.270 19.562 1.00 68.31 74 ILE A N 1
ATOM 591 C CA . ILE A 1 74 ? -4.304 4.467 19.099 1.00 68.31 74 ILE A CA 1
ATOM 592 C C . ILE A 1 74 ? -4.144 4.601 17.579 1.00 68.31 74 ILE A C 1
ATOM 594 O O . ILE A 1 74 ? -3.045 4.888 17.111 1.00 68.31 74 ILE A O 1
ATOM 598 N N . PHE A 1 75 ? -5.236 4.507 16.812 1.00 63.84 75 PHE A N 1
ATOM 599 C CA . PHE A 1 75 ? -5.205 4.746 15.365 1.00 63.84 75 PHE A CA 1
ATOM 600 C C . PHE A 1 75 ? -4.716 6.157 15.011 1.00 63.84 75 PHE A C 1
ATOM 602 O O . PHE A 1 75 ? -3.920 6.307 14.085 1.00 63.84 75 PHE A O 1
ATOM 609 N N . PHE A 1 76 ? -5.141 7.185 15.752 1.00 68.06 76 PHE A N 1
ATOM 610 C CA . PHE A 1 76 ? -4.662 8.556 15.562 1.00 68.06 76 PHE A CA 1
ATOM 611 C C . PHE A 1 76 ? -3.163 8.703 15.866 1.00 68.06 76 PHE A C 1
ATOM 613 O O . PHE A 1 76 ? -2.459 9.398 15.137 1.00 68.06 76 PHE A O 1
ATOM 620 N N . TYR A 1 77 ? -2.646 8.019 16.889 1.00 63.50 77 TYR A N 1
ATOM 621 C CA . TYR A 1 77 ? -1.223 8.056 17.235 1.00 63.50 77 TYR A CA 1
ATOM 622 C C . TYR A 1 77 ? -0.351 7.291 16.253 1.00 63.50 77 TYR A C 1
ATOM 624 O O . TYR A 1 77 ? 0.675 7.815 15.831 1.00 63.50 77 TYR A O 1
ATOM 632 N N . CYS A 1 78 ? -0.776 6.104 15.819 1.00 69.06 78 CYS A N 1
ATOM 633 C CA . CYS A 1 78 ? -0.107 5.395 14.731 1.00 69.06 78 CYS A CA 1
ATOM 634 C C . CYS A 1 78 ? -0.093 6.247 13.451 1.00 69.06 78 CYS A C 1
ATOM 636 O O . CYS A 1 78 ? 0.934 6.320 12.782 1.00 69.06 78 CYS A O 1
ATOM 638 N N . TRP A 1 79 ? -1.191 6.949 13.148 1.00 69.69 79 TRP A N 1
ATOM 639 C CA . TRP A 1 79 ? -1.267 7.894 12.031 1.00 69.69 79 TRP A CA 1
ATOM 640 C C . TRP A 1 79 ? -0.290 9.070 12.184 1.00 69.69 79 TRP A C 1
ATOM 642 O O . TRP A 1 79 ? 0.440 9.374 11.244 1.00 69.69 79 TRP A O 1
ATOM 652 N N . LEU A 1 80 ? -0.216 9.688 13.367 1.00 70.12 80 LEU A N 1
ATOM 653 C CA . LEU A 1 80 ? 0.701 10.796 13.647 1.00 70.12 80 LEU A CA 1
ATOM 654 C C . LEU A 1 80 ? 2.172 10.360 13.549 1.00 70.12 80 LEU A C 1
ATOM 656 O O . LEU A 1 80 ? 2.984 11.067 12.959 1.00 70.12 80 LEU A O 1
ATOM 660 N N . ILE A 1 81 ? 2.506 9.177 14.071 1.00 71.31 81 ILE A N 1
ATOM 661 C CA . ILE A 1 81 ? 3.856 8.605 13.994 1.00 71.31 81 ILE A CA 1
ATOM 662 C C . ILE A 1 81 ? 4.240 8.338 12.537 1.00 71.31 81 ILE A C 1
ATOM 664 O O . ILE A 1 81 ? 5.332 8.714 12.121 1.00 71.31 81 ILE A O 1
ATOM 668 N N . LEU A 1 82 ? 3.347 7.747 11.736 1.00 70.19 82 LEU A N 1
ATOM 669 C CA . LEU A 1 82 ? 3.594 7.529 10.307 1.00 70.19 82 LEU A CA 1
ATOM 670 C C . LEU A 1 82 ? 3.777 8.849 9.547 1.00 70.19 82 LEU A C 1
ATOM 672 O O . LEU A 1 82 ? 4.613 8.921 8.651 1.00 70.19 82 LEU A O 1
ATOM 676 N N . LEU A 1 83 ? 3.044 9.899 9.926 1.00 69.06 83 LEU A N 1
ATOM 677 C CA . LEU A 1 83 ? 3.167 11.232 9.338 1.00 69.06 83 LEU A CA 1
ATOM 678 C C . LEU A 1 83 ? 4.518 11.879 9.675 1.00 69.06 83 LEU A C 1
ATOM 680 O O . LEU A 1 83 ? 5.167 12.430 8.788 1.00 69.06 83 LEU A O 1
ATOM 684 N N . VAL A 1 84 ? 4.982 11.746 10.921 1.00 68.19 84 VAL A N 1
ATOM 685 C CA . VAL A 1 84 ? 6.312 12.213 11.345 1.00 68.19 84 VAL A CA 1
ATOM 686 C C . VAL A 1 84 ? 7.426 11.412 10.673 1.00 68.19 84 VAL A C 1
ATOM 688 O O . VAL A 1 84 ? 8.381 12.005 10.185 1.00 68.19 84 VAL A O 1
ATOM 691 N N . LEU A 1 85 ? 7.296 10.088 10.563 1.00 68.56 85 LEU A N 1
ATOM 692 C CA . LEU A 1 85 ? 8.271 9.249 9.858 1.00 68.56 85 LEU A CA 1
ATOM 693 C C . LEU A 1 85 ? 8.328 9.563 8.358 1.00 68.56 85 LEU A C 1
ATOM 695 O O . LEU A 1 85 ? 9.416 9.610 7.790 1.00 68.56 85 LEU A O 1
ATOM 699 N N . ALA A 1 86 ? 7.185 9.826 7.720 1.00 63.75 86 ALA A N 1
ATOM 700 C CA . ALA A 1 86 ? 7.132 10.256 6.325 1.00 63.75 86 ALA A CA 1
ATOM 701 C C . ALA A 1 86 ? 7.773 11.639 6.129 1.00 63.75 86 ALA A C 1
ATOM 703 O O . ALA A 1 86 ? 8.510 11.834 5.166 1.00 63.75 86 ALA A O 1
ATOM 704 N N . PHE A 1 87 ? 7.539 12.575 7.055 1.00 67.31 87 PHE A N 1
ATOM 705 C CA . PHE A 1 87 ? 8.172 13.895 7.042 1.00 67.31 87 PHE A CA 1
ATOM 706 C C . PHE A 1 87 ? 9.692 13.791 7.213 1.00 67.31 87 PHE A C 1
ATOM 708 O O . PHE A 1 87 ? 10.430 14.310 6.383 1.00 67.31 87 PHE A O 1
ATOM 715 N N . ILE A 1 88 ? 10.162 13.038 8.215 1.00 62.75 88 ILE A N 1
ATOM 716 C CA . ILE A 1 88 ? 11.589 12.769 8.447 1.00 62.75 88 ILE A CA 1
ATOM 717 C C . ILE A 1 88 ? 12.215 12.112 7.213 1.00 62.75 88 ILE A C 1
ATOM 719 O O . ILE A 1 88 ? 13.240 12.579 6.724 1.00 62.75 88 ILE A O 1
ATOM 723 N N . SER A 1 89 ? 11.580 11.075 6.659 1.00 64.31 89 SER A N 1
ATOM 724 C CA . SER A 1 89 ? 12.056 10.408 5.444 1.00 64.31 89 SER A CA 1
ATOM 725 C C . SER A 1 89 ? 12.143 11.355 4.248 1.00 64.31 89 SER A C 1
ATOM 727 O O . SER A 1 89 ? 12.981 11.118 3.385 1.00 64.31 89 SER A O 1
ATOM 729 N N . ASN A 1 90 ? 11.287 12.377 4.167 1.00 57.94 90 ASN A N 1
ATOM 730 C CA . ASN A 1 90 ? 11.323 13.366 3.095 1.00 57.94 90 ASN A CA 1
ATOM 731 C C . ASN A 1 90 ? 12.422 14.414 3.328 1.00 57.94 90 ASN A C 1
ATOM 733 O O . ASN A 1 90 ? 13.157 14.716 2.397 1.00 57.94 90 ASN A O 1
ATOM 737 N N . CYS A 1 91 ? 12.612 14.880 4.569 1.00 56.81 91 CYS A N 1
ATOM 738 C CA . CYS A 1 91 ? 13.724 15.767 4.929 1.00 56.81 91 CYS A CA 1
ATOM 739 C C . CYS A 1 91 ? 15.088 15.116 4.654 1.00 56.81 91 CYS A C 1
ATOM 741 O O . CYS A 1 91 ? 15.952 15.748 4.065 1.00 56.81 91 CYS A O 1
ATOM 743 N N . TYR A 1 92 ? 15.262 13.830 4.981 1.00 56.44 92 TYR A N 1
ATOM 744 C CA . TYR A 1 92 ? 16.491 13.090 4.650 1.00 56.44 92 TYR A CA 1
ATOM 745 C C . TYR A 1 92 ? 16.651 12.793 3.149 1.00 56.44 92 TYR A C 1
ATOM 747 O O . TYR A 1 92 ? 17.723 12.377 2.715 1.00 56.44 92 TYR A O 1
ATOM 755 N N . ARG A 1 93 ? 15.594 12.972 2.346 1.00 51.19 93 ARG A N 1
ATOM 756 C CA . ARG A 1 93 ? 15.634 12.781 0.890 1.00 51.19 93 ARG A CA 1
ATOM 757 C C . ARG A 1 93 ? 16.066 14.047 0.150 1.00 51.19 93 ARG A C 1
ATOM 759 O O . ARG A 1 93 ? 16.673 13.927 -0.911 1.00 51.19 93 ARG A O 1
ATOM 766 N N . GLU A 1 94 ? 15.781 15.224 0.707 1.00 45.62 94 GLU A N 1
ATOM 767 C CA . GLU A 1 94 ? 16.179 16.527 0.150 1.00 45.62 94 GLU A CA 1
ATOM 768 C C . GLU A 1 94 ? 17.697 16.759 0.213 1.00 45.62 94 GLU A C 1
ATOM 770 O O . GLU A 1 94 ? 18.245 17.374 -0.698 1.00 45.62 94 GLU A O 1
ATOM 775 N N . ASP A 1 95 ? 18.408 16.134 1.159 1.00 46.78 95 ASP A N 1
ATOM 776 C CA . ASP A 1 95 ? 19.881 16.111 1.159 1.00 46.78 95 ASP A CA 1
ATOM 777 C C . ASP A 1 95 ? 20.479 15.300 -0.019 1.00 46.78 95 ASP A C 1
ATOM 779 O O . ASP A 1 95 ? 21.688 15.339 -0.246 1.00 46.78 95 ASP A O 1
ATOM 783 N N . PHE A 1 96 ? 19.658 14.569 -0.793 1.00 46.47 96 PHE A N 1
ATOM 784 C CA . PHE A 1 96 ? 20.116 13.703 -1.888 1.00 46.47 96 PHE A CA 1
ATOM 785 C C . PHE A 1 96 ? 19.662 14.136 -3.295 1.00 46.47 96 PHE A C 1
ATOM 787 O O . PHE A 1 96 ? 20.262 13.682 -4.267 1.00 46.47 96 PHE A O 1
ATOM 794 N N . TYR A 1 97 ? 18.650 15.005 -3.448 1.00 46.22 97 TYR A N 1
ATOM 795 C CA . TYR A 1 97 ? 18.221 15.523 -4.760 1.00 46.22 97 TYR A CA 1
ATOM 796 C C . TYR A 1 97 ? 17.690 16.967 -4.686 1.00 46.22 97 TYR A C 1
ATOM 798 O O . TYR A 1 97 ? 16.676 17.255 -4.059 1.00 46.22 97 TYR A O 1
ATOM 806 N N . LEU A 1 98 ? 18.383 17.845 -5.414 1.00 47.47 98 LEU A N 1
ATOM 807 C CA . LEU A 1 98 ? 18.215 19.296 -5.576 1.00 47.47 98 LEU A CA 1
ATOM 808 C C . LEU A 1 98 ? 16.960 19.718 -6.379 1.00 47.47 98 LEU A C 1
ATOM 810 O O . LEU A 1 98 ? 17.057 20.550 -7.278 1.00 47.47 98 LEU A O 1
ATOM 814 N N . ASP A 1 99 ? 15.777 19.172 -6.090 1.00 50.56 99 ASP A N 1
ATOM 815 C C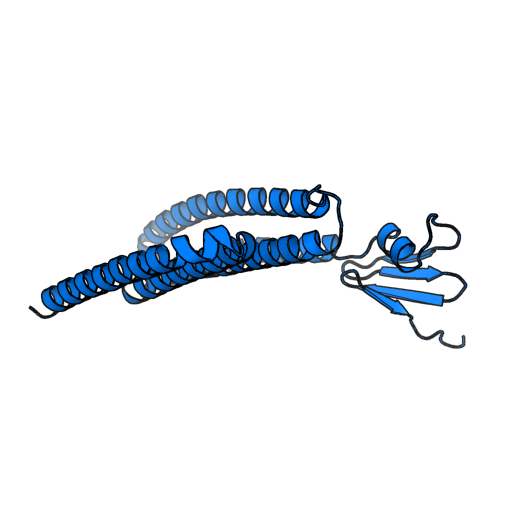A . ASP A 1 99 ? 14.543 19.668 -6.722 1.00 50.56 99 ASP A CA 1
ATOM 816 C C . ASP A 1 99 ? 13.375 19.752 -5.726 1.00 50.56 99 ASP A C 1
ATOM 818 O O . ASP A 1 99 ? 12.782 18.751 -5.323 1.00 50.56 99 ASP A O 1
ATOM 822 N N . ASN A 1 100 ? 13.067 20.988 -5.318 1.00 49.66 100 ASN A N 1
ATOM 823 C CA . ASN A 1 100 ? 12.188 21.402 -4.212 1.00 49.66 100 ASN A CA 1
ATOM 824 C C . ASN A 1 100 ? 10.681 21.169 -4.456 1.00 49.66 100 ASN A C 1
ATOM 826 O O . ASN A 1 100 ? 9.839 21.964 -4.031 1.00 49.66 100 ASN A O 1
ATOM 830 N N . SER A 1 101 ? 10.293 20.099 -5.148 1.00 63.28 101 SER A N 1
ATOM 831 C CA . SER A 1 101 ? 8.880 19.760 -5.327 1.00 63.28 101 SER A CA 1
ATOM 832 C C . SER A 1 101 ? 8.511 18.518 -4.521 1.00 63.28 101 SER A C 1
ATOM 834 O O . SER A 1 101 ? 9.005 17.418 -4.762 1.00 63.28 101 SER A O 1
ATOM 836 N N . ILE A 1 102 ? 7.591 18.685 -3.560 1.00 54.38 102 ILE A N 1
ATOM 837 C CA . ILE A 1 102 ? 6.964 17.557 -2.860 1.00 54.38 102 ILE A CA 1
ATOM 838 C C . ILE A 1 102 ? 6.423 16.600 -3.935 1.00 54.38 102 ILE A C 1
ATOM 840 O O . ILE A 1 102 ? 5.576 17.022 -4.734 1.00 54.38 102 ILE A O 1
ATOM 844 N N . PRO A 1 103 ? 6.856 15.325 -3.973 1.00 64.12 103 PRO A N 1
ATOM 845 C CA . PRO A 1 103 ? 6.437 14.408 -5.020 1.00 64.12 103 PRO A CA 1
ATOM 846 C C . PRO A 1 103 ? 4.909 14.316 -5.089 1.00 64.12 103 PRO A C 1
ATOM 848 O O . PRO A 1 103 ? 4.244 14.113 -4.073 1.00 64.12 103 PRO A O 1
ATOM 851 N N . LYS A 1 104 ? 4.327 14.428 -6.290 1.00 62.34 104 LYS A N 1
ATOM 852 C CA . LYS A 1 104 ? 2.860 14.451 -6.477 1.00 62.34 104 LYS A CA 1
ATOM 853 C C . LYS A 1 104 ? 2.145 13.265 -5.819 1.00 62.34 104 LYS A C 1
ATOM 855 O O . LYS A 1 104 ? 1.042 13.422 -5.308 1.00 62.34 104 LYS A O 1
ATOM 860 N N . TRP A 1 105 ? 2.776 12.089 -5.782 1.00 61.66 105 TRP A N 1
ATOM 861 C CA . TRP A 1 105 ? 2.207 10.911 -5.122 1.00 61.66 105 TRP A CA 1
ATOM 862 C C . TRP A 1 105 ? 2.063 11.103 -3.604 1.00 61.66 105 TRP A C 1
ATOM 864 O O . TRP A 1 105 ? 1.068 10.661 -3.038 1.00 61.66 105 TRP A O 1
ATOM 874 N N . VAL A 1 106 ? 2.984 11.828 -2.959 1.00 60.09 106 VAL A N 1
ATOM 875 C CA . VAL A 1 106 ? 2.902 12.189 -1.536 1.00 60.09 106 VAL A CA 1
ATOM 876 C C . VAL A 1 106 ? 1.696 13.102 -1.312 1.00 60.09 106 VAL A C 1
ATOM 878 O O . VAL A 1 106 ? 0.864 12.809 -0.459 1.00 60.09 106 VAL A O 1
ATOM 881 N N . GLN A 1 107 ? 1.515 14.140 -2.136 1.00 59.75 107 GLN A N 1
ATOM 882 C CA . GLN A 1 107 ? 0.355 15.044 -2.053 1.00 59.75 107 GLN A CA 1
ATOM 883 C C . GLN A 1 107 ? -0.985 14.318 -2.257 1.00 59.75 107 GLN A C 1
ATOM 885 O O . GLN A 1 107 ? -1.967 14.616 -1.572 1.00 59.75 107 GLN A O 1
ATOM 890 N N . ILE A 1 108 ? -1.027 13.340 -3.169 1.00 63.00 108 ILE A N 1
ATOM 891 C CA . ILE A 1 108 ? -2.206 12.497 -3.411 1.00 63.00 108 ILE A CA 1
ATOM 892 C C . ILE A 1 108 ? -2.498 11.623 -2.188 1.00 63.00 108 ILE A C 1
ATOM 894 O O . ILE A 1 108 ? -3.643 11.570 -1.742 1.00 63.00 108 ILE A O 1
ATOM 898 N N . VAL A 1 109 ? -1.475 10.990 -1.606 1.00 62.22 109 VAL A N 1
ATOM 899 C CA . VAL A 1 109 ? -1.617 10.184 -0.386 1.00 62.22 109 VAL A CA 1
ATOM 900 C C . VAL A 1 109 ? -2.106 11.051 0.778 1.00 62.22 109 VAL A C 1
ATOM 902 O O . VAL A 1 109 ? -3.075 10.681 1.434 1.00 62.22 109 VAL A O 1
ATOM 905 N N . PHE A 1 110 ? -1.534 12.240 0.988 1.00 60.72 110 PHE A N 1
ATOM 906 C CA . PHE A 1 110 ? -1.993 13.180 2.019 1.00 60.72 110 PHE A CA 1
ATOM 907 C C . PHE A 1 110 ? -3.447 13.613 1.815 1.00 60.72 110 PHE A C 1
ATOM 909 O O . PHE A 1 110 ? -4.226 13.616 2.767 1.00 60.72 110 PHE A O 1
ATOM 916 N N . SER A 1 111 ? -3.831 13.926 0.577 1.00 61.72 111 SER A N 1
ATOM 917 C CA . SER A 1 111 ? -5.197 14.342 0.244 1.00 61.72 111 SER A CA 1
ATOM 918 C C . SER A 1 111 ? -6.202 13.207 0.467 1.00 61.72 111 SER A C 1
ATOM 920 O O . SER A 1 111 ? -7.262 13.419 1.057 1.00 61.72 111 SER A O 1
ATOM 922 N N . PHE A 1 112 ? -5.852 11.981 0.070 1.00 61.50 112 PHE A N 1
ATOM 923 C CA . PHE A 1 112 ? -6.685 10.796 0.278 1.00 61.50 112 PHE A CA 1
ATOM 924 C C . PHE A 1 112 ? -6.846 10.467 1.769 1.00 61.50 112 PHE A C 1
ATOM 926 O O . PHE A 1 112 ? -7.955 10.208 2.240 1.00 61.50 112 PHE A O 1
ATOM 933 N N . LEU A 1 113 ? -5.756 10.548 2.537 1.00 59.84 113 LEU A N 1
ATOM 934 C CA . LEU A 1 113 ? -5.763 10.319 3.982 1.00 59.84 113 LEU A CA 1
ATOM 935 C C . LEU A 1 113 ? -6.540 11.405 4.740 1.00 59.84 113 LEU A C 1
ATOM 937 O O . LEU A 1 113 ? -7.265 11.078 5.679 1.00 59.84 113 LEU A O 1
ATOM 941 N N . TYR A 1 114 ? -6.457 12.672 4.319 1.00 60.59 114 TYR A N 1
ATOM 942 C CA . TYR A 1 114 ? -7.241 13.770 4.894 1.00 60.59 114 TYR A CA 1
ATOM 943 C C . TYR A 1 114 ? -8.746 13.562 4.687 1.00 60.59 114 TYR A C 1
ATOM 945 O O . TYR A 1 114 ? -9.523 13.666 5.639 1.00 60.59 114 TYR A O 1
ATOM 953 N N . ILE A 1 115 ? -9.162 13.192 3.468 1.00 64.56 115 ILE A N 1
ATOM 954 C CA . ILE A 1 115 ? -10.562 12.866 3.159 1.00 64.56 115 ILE A CA 1
ATOM 955 C C . ILE A 1 115 ? -11.033 11.685 4.016 1.00 64.56 115 ILE A C 1
ATOM 957 O O . ILE A 1 115 ? -12.110 11.750 4.613 1.00 64.56 115 ILE A O 1
ATOM 961 N N . PHE A 1 116 ? -10.219 10.632 4.132 1.00 62.91 116 PHE A N 1
ATOM 962 C CA . PHE A 1 116 ? -10.555 9.454 4.930 1.00 62.91 116 PHE A CA 1
ATOM 963 C C . PHE A 1 116 ? -10.689 9.781 6.425 1.00 62.91 116 PHE A C 1
ATOM 965 O O . PHE A 1 116 ? -11.646 9.344 7.066 1.00 62.91 116 PHE A O 1
ATOM 972 N N . PHE A 1 117 ? -9.793 10.609 6.976 1.00 62.88 117 PHE A N 1
ATOM 973 C CA . PHE A 1 117 ? -9.870 11.093 8.357 1.00 62.88 117 PHE A CA 1
ATOM 974 C C . PHE A 1 117 ? -11.157 11.890 8.608 1.00 62.88 117 PHE A C 1
ATOM 976 O O . PHE A 1 117 ? -11.892 11.603 9.556 1.00 62.88 117 PHE A O 1
ATOM 983 N N . TRP A 1 118 ? -11.474 12.847 7.730 1.00 66.06 118 TRP A N 1
ATOM 984 C CA . TRP A 1 118 ? -12.681 13.671 7.848 1.00 66.06 118 TRP A CA 1
ATOM 985 C C . TRP A 1 118 ? -13.955 12.819 7.768 1.00 66.06 118 TRP A C 1
ATOM 987 O O . TRP A 1 118 ? -14.901 13.002 8.541 1.00 66.06 118 TRP A O 1
ATOM 997 N N . TYR A 1 119 ? -13.970 11.831 6.870 1.00 60.12 119 TYR A N 1
ATOM 998 C CA . TYR A 1 119 ? -15.083 10.896 6.733 1.00 60.12 119 TYR A CA 1
ATOM 999 C C . TYR A 1 119 ? -15.217 9.984 7.965 1.00 60.12 119 TYR A C 1
ATOM 1001 O O . TYR A 1 119 ? -16.326 9.782 8.467 1.00 60.12 119 TYR A O 1
ATOM 1009 N N . GLY A 1 120 ? -14.095 9.517 8.521 1.00 56.91 120 GLY A N 1
ATOM 1010 C CA . GLY A 1 120 ? -14.040 8.732 9.755 1.00 56.91 120 GLY A CA 1
ATOM 1011 C C . GLY A 1 120 ? -14.613 9.473 10.967 1.00 56.91 120 GLY A C 1
ATOM 1012 O O . GLY A 1 120 ? -15.424 8.905 11.700 1.00 56.91 120 GLY A O 1
ATOM 1013 N N . GLN A 1 121 ? -14.288 10.760 11.137 1.00 57.06 121 GLN A N 1
ATOM 1014 C CA . GLN A 1 121 ? -14.861 11.607 12.196 1.00 57.06 121 GLN A CA 1
ATOM 1015 C C . GLN A 1 121 ? -16.389 11.721 12.069 1.00 57.06 121 GLN A C 1
ATOM 1017 O O . GLN A 1 121 ? -17.119 11.531 13.045 1.00 57.06 121 GLN A O 1
ATOM 1022 N N . LYS A 1 122 ? -16.901 11.947 10.850 1.00 58.09 122 LYS A N 1
ATOM 1023 C CA . LYS A 1 122 ? -18.348 12.047 10.583 1.00 58.09 122 LYS A CA 1
ATOM 1024 C C . LYS A 1 122 ? -19.098 10.741 10.863 1.00 58.09 122 LYS A C 1
ATOM 1026 O O . LYS A 1 122 ? -20.207 10.779 11.403 1.00 58.09 122 LYS A O 1
ATOM 1031 N N . ILE A 1 123 ? -18.507 9.595 10.518 1.00 60.91 123 ILE A N 1
ATOM 1032 C CA . ILE A 1 123 ? -19.073 8.275 10.835 1.00 60.91 123 ILE A CA 1
ATOM 1033 C C . ILE A 1 123 ? -19.100 8.065 12.349 1.00 60.91 123 ILE A C 1
ATOM 1035 O O . ILE A 1 123 ? -20.100 7.576 12.870 1.00 60.91 123 ILE A O 1
ATOM 1039 N N . ASN A 1 124 ? -18.050 8.474 13.063 1.00 53.19 124 ASN A N 1
ATOM 1040 C CA . ASN A 1 124 ? -17.952 8.277 14.505 1.00 53.19 124 ASN A CA 1
ATOM 1041 C C . ASN A 1 124 ? -19.008 9.091 15.271 1.00 53.19 124 ASN A C 1
ATOM 1043 O O . ASN A 1 124 ? -19.682 8.547 16.139 1.00 53.19 124 ASN A O 1
ATOM 1047 N N . VAL A 1 125 ? -19.264 10.346 14.879 1.00 61.03 125 VAL A N 1
ATOM 1048 C CA . VAL A 1 125 ? -20.337 11.165 15.481 1.00 61.03 125 VAL A CA 1
ATOM 1049 C C . VAL A 1 125 ? -21.713 10.519 15.285 1.00 61.03 125 VAL A C 1
ATOM 1051 O O . VAL A 1 125 ? -22.490 10.415 16.234 1.00 61.03 125 VAL A O 1
ATOM 1054 N N . LYS A 1 126 ? -22.010 10.014 14.080 1.00 63.47 126 LYS A N 1
ATOM 1055 C CA . LYS A 1 126 ? -23.283 9.324 13.808 1.00 63.47 126 LYS A CA 1
ATOM 1056 C C . LYS A 1 126 ? -23.381 7.975 14.522 1.00 63.47 126 LYS A C 1
ATOM 1058 O O . LYS A 1 126 ? -24.448 7.628 15.020 1.00 63.47 126 LYS A O 1
ATOM 1063 N N . ALA A 1 127 ? -22.284 7.225 14.601 1.00 62.69 127 ALA A N 1
ATOM 1064 C CA . ALA A 1 127 ? -22.235 5.944 15.294 1.00 62.69 127 ALA A CA 1
ATOM 1065 C C . ALA A 1 127 ? -22.393 6.113 16.811 1.00 62.69 127 ALA A C 1
ATOM 1067 O O . ALA A 1 127 ? -23.114 5.336 17.422 1.00 62.69 127 ALA A O 1
ATOM 1068 N N . VAL A 1 128 ? -21.784 7.137 17.414 1.00 62.25 128 VAL A N 1
ATOM 1069 C CA . VAL A 1 128 ? -21.950 7.464 18.840 1.00 62.25 128 VAL A CA 1
ATOM 1070 C C . VAL A 1 128 ? -23.375 7.931 19.130 1.00 62.25 128 VAL A C 1
ATOM 1072 O O . VAL A 1 128 ? -23.978 7.462 20.091 1.00 62.25 128 VAL A O 1
ATOM 1075 N N . ALA A 1 129 ? -23.956 8.778 18.275 1.00 67.31 129 ALA A N 1
ATOM 1076 C CA . ALA A 1 129 ? -25.353 9.189 18.412 1.00 67.31 129 ALA A CA 1
ATOM 1077 C C . ALA A 1 129 ? -26.320 7.995 18.309 1.00 67.31 129 ALA A C 1
ATOM 1079 O O . ALA A 1 129 ? -27.263 7.896 19.092 1.00 67.31 129 ALA A O 1
ATOM 1080 N N . ASN A 1 130 ? -26.062 7.062 17.387 1.00 72.69 130 ASN A N 1
ATOM 1081 C CA . ASN A 1 130 ? -26.867 5.850 17.242 1.00 72.69 130 ASN A CA 1
ATOM 1082 C C . ASN A 1 130 ? -26.670 4.878 18.406 1.00 72.69 130 ASN A C 1
ATOM 1084 O O . ASN A 1 130 ? -27.658 4.359 18.901 1.00 72.69 130 ASN A O 1
ATOM 1088 N N . VAL A 1 131 ? -25.442 4.680 18.892 1.00 69.69 131 VAL A N 1
ATOM 1089 C CA . VAL A 1 131 ? -25.168 3.819 20.055 1.00 69.69 131 VAL A CA 1
ATOM 1090 C C . VAL A 1 131 ? -25.813 4.381 21.315 1.00 69.69 131 VAL A C 1
ATOM 1092 O O . VAL A 1 131 ? -26.371 3.608 22.077 1.00 69.69 131 VAL A O 1
ATOM 1095 N N . ASN A 1 132 ? -25.803 5.700 21.526 1.00 69.75 132 ASN A N 1
ATOM 1096 C CA . ASN A 1 132 ? -26.508 6.300 22.660 1.00 69.75 132 ASN A CA 1
ATOM 1097 C C . ASN A 1 132 ? -28.024 6.072 22.565 1.00 69.75 132 ASN A C 1
ATOM 1099 O O . ASN A 1 132 ? -28.634 5.710 23.562 1.00 69.75 132 ASN A O 1
ATOM 1103 N N . ARG A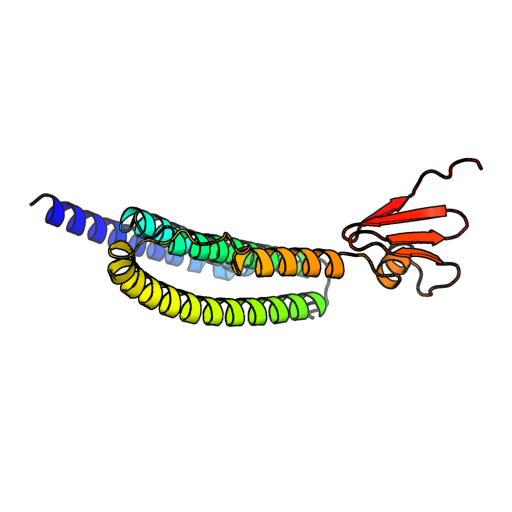 1 133 ? -28.626 6.197 21.371 1.00 72.44 133 ARG A N 1
ATOM 1104 C CA . ARG A 1 133 ? -30.050 5.863 21.162 1.00 72.44 133 ARG A CA 1
ATOM 1105 C C . ARG A 1 133 ? -30.344 4.377 21.357 1.00 72.44 133 ARG A C 1
ATOM 1107 O O . ARG A 1 133 ? -31.383 4.026 21.898 1.00 72.44 133 ARG A O 1
ATOM 1114 N N . GLU A 1 134 ? -29.454 3.510 20.892 1.00 67.38 134 GLU A N 1
ATOM 1115 C CA . GLU A 1 134 ? -29.604 2.055 20.960 1.00 67.38 134 GLU A CA 1
ATOM 1116 C C . GLU A 1 134 ? -29.373 1.537 22.384 1.00 67.38 134 GLU A C 1
ATOM 1118 O O . GLU A 1 134 ? -30.040 0.607 22.802 1.00 67.38 134 GLU A O 1
ATOM 1123 N N . MET A 1 135 ? -28.514 2.190 23.172 1.00 65.94 135 MET A N 1
ATOM 1124 C CA . MET A 1 135 ? -28.346 1.923 24.601 1.00 65.94 135 MET A CA 1
ATOM 1125 C C . MET A 1 135 ? -29.593 2.352 25.388 1.00 65.94 135 MET A C 1
ATOM 1127 O O . MET A 1 135 ? -30.048 1.596 26.237 1.00 65.94 135 MET A O 1
ATOM 1131 N N . SER A 1 136 ? -30.208 3.493 25.047 1.00 69.50 136 SER A N 1
ATOM 1132 C CA . SER A 1 136 ? -31.520 3.879 25.593 1.00 69.50 136 SER A CA 1
ATOM 1133 C C . SER A 1 136 ? -32.624 2.878 25.232 1.00 69.50 136 SER A C 1
ATOM 1135 O O . SER A 1 136 ? -33.444 2.561 26.082 1.00 69.50 136 SER A O 1
ATOM 1137 N N . ARG A 1 137 ? -32.615 2.334 24.007 1.00 64.56 137 ARG A N 1
ATOM 1138 C CA . ARG A 1 137 ? -33.569 1.302 23.565 1.00 64.56 137 ARG A CA 1
ATOM 1139 C C . ARG A 1 137 ? -33.317 -0.073 24.172 1.00 64.56 137 ARG A C 1
ATOM 1141 O O . ARG A 1 137 ? -34.266 -0.766 24.490 1.00 64.56 137 ARG A O 1
ATOM 1148 N N . ASN A 1 138 ? -32.063 -0.481 24.339 1.00 60.47 138 ASN A N 1
ATOM 1149 C CA . ASN A 1 138 ? -31.726 -1.771 24.939 1.00 60.47 138 ASN A CA 1
ATOM 1150 C C . ASN A 1 138 ? -32.105 -1.811 26.422 1.00 60.47 138 ASN A C 1
ATOM 1152 O O . ASN A 1 138 ? -32.497 -2.865 26.892 1.00 60.47 138 ASN A O 1
ATOM 1156 N N . TYR A 1 139 ? -32.080 -0.676 27.129 1.00 62.88 139 TYR A N 1
ATOM 1157 C CA . TYR A 1 139 ? -32.681 -0.581 28.464 1.00 62.88 139 TYR A CA 1
ATOM 1158 C C . TYR A 1 139 ? -34.200 -0.858 28.457 1.00 62.88 139 TYR A C 1
ATOM 1160 O O . TYR A 1 139 ? -34.726 -1.368 29.442 1.00 62.88 139 TYR A O 1
ATOM 1168 N N . GLU A 1 140 ? -34.905 -0.561 27.359 1.00 60.03 140 GLU A N 1
ATOM 1169 C CA . GLU A 1 140 ? -36.329 -0.892 27.176 1.00 60.03 140 GLU A CA 1
ATOM 1170 C C . GLU A 1 140 ? -36.539 -2.330 26.650 1.00 60.03 140 GLU A C 1
ATOM 1172 O O . GLU A 1 140 ? -37.485 -3.003 27.050 1.00 60.03 140 GLU A O 1
ATOM 1177 N N . GLU A 1 141 ? -35.656 -2.835 25.780 1.00 56.97 141 GLU A N 1
ATOM 1178 C CA . GLU A 1 141 ? -35.733 -4.180 25.180 1.00 56.97 141 GLU A CA 1
ATOM 1179 C C . GLU A 1 141 ? -35.172 -5.296 26.087 1.00 56.97 141 GLU A C 1
ATOM 1181 O O . GLU A 1 141 ? -35.572 -6.448 25.937 1.00 56.97 141 GLU A O 1
ATOM 1186 N N . GLU A 1 142 ? -34.313 -4.998 27.071 1.00 54.25 142 GLU A N 1
ATOM 1187 C CA . GLU A 1 142 ? -33.887 -5.950 28.120 1.00 54.25 142 GLU A CA 1
ATOM 1188 C C . GLU A 1 142 ? -35.078 -6.410 28.993 1.00 54.25 142 GLU A C 1
ATOM 1190 O O . GLU A 1 142 ? -35.007 -7.446 29.650 1.00 54.25 142 GLU A O 1
ATOM 1195 N N . TYR A 1 143 ? -36.225 -5.724 28.891 1.00 52.19 143 TYR A N 1
ATOM 1196 C CA . TYR A 1 143 ? -37.524 -6.164 29.415 1.00 52.19 143 TYR A CA 1
ATOM 1197 C C . TYR A 1 143 ? -38.387 -6.982 28.434 1.00 52.19 143 TYR A C 1
ATOM 1199 O O . TYR A 1 143 ? -39.424 -7.508 28.830 1.00 52.19 143 TYR A O 1
ATOM 1207 N N . MET A 1 144 ? -38.000 -7.127 27.166 1.00 52.88 144 MET A N 1
ATOM 1208 C CA . MET A 1 144 ? -38.806 -7.760 26.112 1.00 52.88 144 MET A CA 1
ATOM 1209 C C . MET A 1 144 ? -37.904 -8.559 25.158 1.00 52.88 144 MET A C 1
ATOM 1211 O O . MET A 1 144 ? -37.659 -8.177 24.014 1.00 52.88 144 MET A O 1
ATOM 1215 N N . SER A 1 145 ? -37.355 -9.675 25.638 1.00 53.56 145 SER A N 1
ATOM 1216 C CA . SER A 1 145 ? -36.362 -10.448 24.882 1.00 53.56 145 SER A CA 1
ATOM 1217 C C . SER A 1 145 ? -36.951 -11.250 23.707 1.00 53.56 145 SER A C 1
ATOM 1219 O O . SER A 1 145 ? -37.816 -12.107 23.873 1.00 53.56 145 SER A O 1
ATOM 1221 N N . VAL A 1 146 ? -36.394 -11.031 22.511 1.00 57.56 146 VAL A N 1
ATOM 1222 C CA . VAL A 1 146 ? -36.417 -11.977 21.381 1.00 57.56 146 VAL A CA 1
ATOM 1223 C C . VAL A 1 146 ? -34.996 -12.043 20.795 1.00 57.56 146 VAL A C 1
ATOM 1225 O O . VAL A 1 146 ? -34.363 -10.998 20.618 1.00 57.56 146 VAL A O 1
ATOM 1228 N N . PRO A 1 147 ? -34.446 -13.234 20.486 1.00 56.12 147 PRO A N 1
ATOM 1229 C CA . PRO A 1 147 ? -33.057 -13.367 20.050 1.00 56.12 147 PRO A CA 1
ATOM 1230 C C . PRO A 1 147 ? -32.824 -12.794 18.640 1.00 56.12 147 PRO A C 1
ATOM 1232 O O . PRO A 1 147 ? -33.486 -13.165 17.668 1.00 56.12 147 PRO A O 1
ATOM 1235 N N . LYS A 1 148 ? -31.838 -11.894 18.517 1.00 55.47 148 LYS A N 1
ATOM 1236 C CA . LYS A 1 148 ? -31.468 -11.198 17.270 1.00 55.47 148 LYS A CA 1
ATOM 1237 C C . LYS A 1 148 ? -30.520 -12.044 16.408 1.00 55.47 148 LYS A C 1
ATOM 1239 O O . LYS A 1 148 ? -29.433 -12.428 16.833 1.00 55.47 148 LYS A O 1
ATOM 1244 N N . LYS A 1 149 ? -30.916 -12.274 15.153 1.00 51.78 149 LYS A N 1
ATOM 1245 C CA . LYS A 1 149 ? -30.132 -12.944 14.101 1.00 51.78 149 LYS A CA 1
ATOM 1246 C C . LYS A 1 149 ? -28.871 -12.124 13.772 1.00 51.78 149 LYS A C 1
ATOM 1248 O O . LYS A 1 149 ? -28.972 -10.931 13.486 1.00 51.78 149 LYS A O 1
ATOM 1253 N N . SER A 1 150 ? -27.688 -12.743 13.801 1.00 58.28 150 SER A N 1
ATOM 1254 C CA . SER A 1 150 ? -26.397 -12.050 13.666 1.00 58.28 150 SER A CA 1
ATOM 1255 C C . SER A 1 150 ? -26.143 -11.554 12.235 1.00 58.28 150 SER A C 1
ATOM 1257 O O . SER A 1 150 ? -25.606 -12.271 11.389 1.00 58.28 150 SER A O 1
ATOM 1259 N N . SER A 1 151 ? -26.509 -10.306 11.945 1.00 66.69 151 SER A N 1
ATOM 1260 C CA . SER A 1 151 ? -26.058 -9.622 10.732 1.00 66.69 151 SER A CA 1
ATOM 1261 C C . SER A 1 151 ? -24.569 -9.294 10.857 1.00 66.69 151 SER A C 1
ATOM 1263 O O . SER A 1 151 ? -24.166 -8.725 11.874 1.00 66.69 151 SER A O 1
ATOM 1265 N N . ILE A 1 152 ? -23.767 -9.593 9.826 1.00 69.38 152 ILE A N 1
ATOM 1266 C CA . ILE A 1 152 ? -22.380 -9.110 9.718 1.00 69.38 152 ILE A CA 1
ATOM 1267 C C . ILE A 1 152 ? -22.379 -7.616 10.042 1.00 69.38 152 ILE A C 1
ATOM 1269 O O . ILE A 1 152 ? -23.052 -6.830 9.364 1.00 69.38 152 ILE A O 1
ATOM 1273 N N . SER A 1 153 ? -21.670 -7.242 11.110 1.00 76.81 153 SER A N 1
ATOM 1274 C CA . SER A 1 153 ? -21.707 -5.875 11.614 1.00 76.81 153 SER A CA 1
ATOM 1275 C C . SER A 1 153 ? -21.299 -4.910 10.498 1.00 76.81 153 SER A C 1
ATOM 1277 O O . SER A 1 153 ? -20.373 -5.188 9.732 1.00 76.81 153 SER A O 1
ATOM 1279 N N . GLN A 1 154 ? -21.969 -3.761 10.391 1.00 79.44 154 GLN A N 1
ATOM 1280 C CA . GLN A 1 154 ? -21.631 -2.737 9.390 1.00 79.44 154 GLN A CA 1
ATOM 1281 C C . GLN A 1 154 ? -20.134 -2.363 9.430 1.00 79.44 154 GLN A C 1
ATOM 1283 O O . GLN A 1 154 ? -19.542 -2.055 8.402 1.00 79.44 154 GLN A O 1
ATOM 1288 N N . ARG A 1 155 ? -19.487 -2.492 10.598 1.00 74.38 155 ARG A N 1
ATOM 1289 C CA . ARG A 1 155 ? -18.041 -2.291 10.785 1.00 74.38 155 ARG A CA 1
ATOM 1290 C C . ARG A 1 155 ? -17.200 -3.262 9.960 1.00 74.38 155 ARG A C 1
ATOM 1292 O O . ARG A 1 155 ? -16.267 -2.836 9.289 1.00 74.38 155 ARG A O 1
ATOM 1299 N N . SER A 1 156 ? -17.556 -4.543 9.962 1.00 80.38 156 SER A N 1
ATOM 1300 C CA . SER A 1 156 ? -16.849 -5.577 9.201 1.00 80.38 156 SER A CA 1
ATOM 1301 C C . SER A 1 156 ? -16.906 -5.298 7.696 1.00 80.38 156 SER A C 1
ATOM 1303 O O . SER A 1 156 ? -15.920 -5.521 7.001 1.00 80.38 156 SER A O 1
ATOM 1305 N N . LYS A 1 157 ? -18.012 -4.724 7.197 1.00 79.62 157 LYS A N 1
ATOM 1306 C CA . LYS A 1 157 ? -18.131 -4.316 5.787 1.00 79.62 157 LYS A CA 1
ATOM 1307 C C . LYS A 1 157 ? -17.136 -3.214 5.424 1.00 79.62 157 LYS A C 1
ATOM 1309 O O . LYS A 1 157 ? -16.470 -3.321 4.400 1.00 79.62 157 LYS A O 1
ATOM 1314 N N . TYR A 1 158 ? -16.995 -2.192 6.270 1.00 83.94 158 TYR A N 1
ATOM 1315 C CA . TYR A 1 158 ? -16.028 -1.115 6.037 1.00 83.94 158 TYR A CA 1
ATOM 1316 C C . TYR A 1 158 ? -14.580 -1.606 6.094 1.00 83.94 158 TYR A C 1
ATOM 1318 O O . TYR A 1 158 ? -13.771 -1.185 5.273 1.00 83.94 158 TYR A O 1
ATOM 1326 N N . ILE A 1 159 ? -14.262 -2.522 7.015 1.00 82.81 159 ILE A N 1
ATOM 1327 C CA . ILE A 1 159 ? -12.923 -3.121 7.113 1.00 82.81 159 ILE A CA 1
ATOM 1328 C C . ILE A 1 159 ? -12.597 -3.913 5.842 1.00 82.81 159 ILE A C 1
ATOM 1330 O O . ILE A 1 159 ? -11.550 -3.693 5.239 1.00 82.81 159 ILE A O 1
ATOM 1334 N N . ILE A 1 160 ? -13.511 -4.777 5.390 1.00 83.69 160 ILE A N 1
ATOM 1335 C CA . ILE A 1 160 ? -13.334 -5.559 4.158 1.00 83.69 160 ILE A CA 1
ATOM 1336 C C . ILE A 1 160 ? -13.171 -4.633 2.948 1.00 83.69 160 ILE A C 1
ATOM 1338 O O . ILE A 1 160 ? -12.278 -4.846 2.133 1.00 83.69 160 ILE A O 1
ATOM 1342 N N . MET A 1 161 ? -13.984 -3.577 2.856 1.00 87.38 161 MET A N 1
ATOM 1343 C CA . MET A 1 161 ? -13.890 -2.593 1.776 1.00 87.38 161 MET A CA 1
ATOM 1344 C C . MET A 1 161 ? -12.555 -1.836 1.799 1.00 87.38 161 MET A C 1
ATOM 1346 O O . MET A 1 161 ? -11.966 -1.611 0.746 1.00 87.38 161 MET A O 1
ATOM 1350 N N . GLY A 1 162 ? -12.048 -1.495 2.988 1.00 87.12 162 GLY A N 1
ATOM 1351 C CA . GLY A 1 162 ? -10.735 -0.875 3.159 1.00 87.12 162 GLY A CA 1
ATOM 1352 C C . GLY A 1 162 ? -9.594 -1.788 2.710 1.00 87.12 162 GLY A C 1
ATOM 1353 O O . GLY A 1 162 ? -8.728 -1.352 1.957 1.00 87.12 162 GLY A O 1
ATOM 1354 N N . ILE A 1 163 ? -9.628 -3.067 3.099 1.00 84.81 163 ILE A N 1
ATOM 1355 C CA . ILE A 1 163 ? -8.639 -4.065 2.666 1.00 84.81 163 ILE A CA 1
ATOM 1356 C C . ILE A 1 163 ? -8.676 -4.219 1.142 1.00 84.81 163 ILE A C 1
ATOM 1358 O O . ILE A 1 163 ? -7.637 -4.128 0.497 1.00 84.81 163 ILE A O 1
ATOM 1362 N N . LEU A 1 164 ? -9.864 -4.377 0.551 1.00 84.06 164 LEU A N 1
ATOM 1363 C CA . LEU A 1 164 ? -10.040 -4.467 -0.902 1.00 84.06 164 LEU A CA 1
ATOM 1364 C C . LEU A 1 164 ? -9.454 -3.256 -1.633 1.00 84.06 164 LEU A C 1
ATOM 1366 O O . LEU A 1 164 ? -8.751 -3.426 -2.627 1.00 84.06 164 LEU A O 1
ATOM 1370 N N . LEU A 1 165 ? -9.697 -2.048 -1.123 1.00 87.12 165 LEU A N 1
ATOM 1371 C CA . LEU A 1 165 ? -9.164 -0.824 -1.712 1.00 87.12 165 LEU A CA 1
ATOM 1372 C C . LEU A 1 165 ? -7.629 -0.790 -1.661 1.00 87.12 165 LEU A C 1
ATOM 1374 O O . LEU A 1 165 ? -6.993 -0.465 -2.660 1.00 87.12 165 LEU A O 1
ATOM 1378 N N . VAL A 1 166 ? -7.028 -1.163 -0.527 1.00 84.38 166 VAL A N 1
ATOM 1379 C CA . VAL A 1 166 ? -5.564 -1.226 -0.383 1.00 84.38 166 VAL A CA 1
ATOM 1380 C C . VAL A 1 166 ? -4.964 -2.242 -1.351 1.00 84.38 166 VAL A C 1
ATOM 1382 O O . VAL A 1 166 ? -3.968 -1.942 -2.006 1.00 84.38 166 VAL A O 1
ATOM 1385 N N . LEU A 1 167 ? -5.576 -3.419 -1.496 1.00 81.75 167 LEU A N 1
ATOM 1386 C CA . LEU A 1 167 ? -5.087 -4.447 -2.417 1.00 81.75 167 LEU A CA 1
ATOM 1387 C C . LEU A 1 167 ? -5.149 -3.978 -3.880 1.00 81.75 167 LEU A C 1
ATOM 1389 O O . LEU A 1 167 ? -4.183 -4.153 -4.617 1.00 81.75 167 LEU A O 1
ATOM 1393 N N . ILE A 1 168 ? -6.226 -3.290 -4.274 1.00 83.12 168 ILE A N 1
ATOM 1394 C CA . ILE A 1 168 ? -6.358 -2.710 -5.620 1.00 83.12 168 ILE A CA 1
ATOM 1395 C C . ILE A 1 168 ? -5.296 -1.629 -5.865 1.00 83.12 168 ILE A C 1
ATOM 1397 O O . ILE A 1 168 ? -4.679 -1.610 -6.928 1.00 83.12 168 ILE A O 1
ATOM 1401 N N . LEU A 1 169 ? -5.060 -0.744 -4.891 1.00 83.94 169 LEU A N 1
ATOM 1402 C CA . LEU A 1 169 ? -4.091 0.352 -5.014 1.00 83.94 169 LEU A CA 1
ATOM 1403 C C . LEU A 1 169 ? -2.633 -0.125 -5.007 1.00 83.94 169 LEU A C 1
ATOM 1405 O O . LEU A 1 169 ? -1.767 0.546 -5.562 1.00 83.94 169 LEU A O 1
ATOM 1409 N N . THR A 1 170 ? -2.352 -1.264 -4.375 1.00 85.00 170 THR A N 1
ATOM 1410 C CA . THR A 1 170 ? -0.994 -1.824 -4.265 1.00 85.00 170 THR A CA 1
ATOM 1411 C C . THR A 1 170 ? -0.641 -2.797 -5.389 1.00 85.00 170 THR A C 1
ATOM 1413 O O . THR A 1 170 ? 0.524 -3.187 -5.512 1.00 85.00 170 THR A O 1
ATOM 1416 N N . ASN A 1 171 ? -1.606 -3.166 -6.238 1.00 90.25 171 ASN A N 1
ATOM 1417 C CA . ASN A 1 171 ? -1.349 -3.982 -7.417 1.00 90.25 171 ASN A CA 1
ATOM 1418 C C . ASN A 1 171 ? -0.515 -3.177 -8.439 1.00 90.25 171 ASN A C 1
ATOM 1420 O O . ASN A 1 171 ? -0.985 -2.153 -8.947 1.00 90.25 171 ASN A O 1
ATOM 1424 N N . PRO A 1 172 ? 0.730 -3.596 -8.738 1.00 91.75 172 PRO A N 1
ATOM 1425 C CA . PRO A 1 172 ? 1.621 -2.829 -9.598 1.00 91.75 172 PRO A CA 1
ATOM 1426 C C . PRO A 1 172 ? 1.041 -2.672 -11.001 1.00 91.75 172 PRO A C 1
ATOM 1428 O O . PRO A 1 172 ? 0.581 -3.638 -11.605 1.00 91.75 172 PRO A O 1
ATOM 1431 N N . SER A 1 173 ? 1.110 -1.454 -11.538 1.00 93.50 173 SER A N 1
ATOM 1432 C CA . SER A 1 173 ? 0.655 -1.142 -12.895 1.00 93.50 173 SER A CA 1
ATOM 1433 C C . SER A 1 173 ? 1.680 -1.564 -13.955 1.00 93.50 173 SER A C 1
ATOM 1435 O O . SER A 1 173 ? 2.867 -1.736 -13.665 1.00 93.50 173 SER A O 1
ATOM 1437 N N . ARG A 1 174 ? 1.249 -1.637 -15.223 1.00 93.69 174 ARG A N 1
ATOM 1438 C CA . ARG A 1 174 ? 2.160 -1.860 -16.359 1.00 93.69 174 ARG A CA 1
ATOM 1439 C C . ARG A 1 174 ? 3.255 -0.791 -16.417 1.00 93.69 174 ARG A C 1
ATOM 1441 O O . ARG A 1 174 ? 4.395 -1.124 -16.713 1.00 93.69 174 ARG A O 1
ATOM 1448 N N . SER A 1 175 ? 2.915 0.458 -16.078 1.00 94.31 175 SER A N 1
ATOM 1449 C CA . SER A 1 175 ? 3.865 1.576 -16.003 1.00 94.31 175 SER A CA 1
ATOM 1450 C C . SER A 1 175 ? 4.947 1.321 -14.956 1.00 94.31 175 SER A C 1
ATOM 1452 O O . SER A 1 175 ? 6.127 1.543 -15.214 1.00 94.31 175 SER A O 1
ATOM 1454 N N . SER A 1 176 ? 4.552 0.829 -13.780 1.00 94.25 176 SER A N 1
ATOM 1455 C CA . SER A 1 176 ? 5.479 0.485 -12.699 1.00 94.25 176 SER A CA 1
ATOM 1456 C C . SER A 1 176 ? 6.440 -0.623 -13.136 1.00 94.25 176 SER A C 1
ATOM 1458 O O . SER A 1 176 ? 7.628 -0.563 -12.831 1.00 94.25 176 SER A O 1
ATOM 1460 N N . PHE A 1 177 ? 5.944 -1.600 -13.902 1.00 96.50 177 PHE A N 1
ATOM 1461 C CA . PHE A 1 177 ? 6.771 -2.679 -14.435 1.00 96.50 177 PHE A CA 1
ATOM 1462 C C . PHE A 1 177 ? 7.748 -2.201 -15.519 1.00 96.50 177 PHE A C 1
ATOM 1464 O O . PHE A 1 177 ? 8.921 -2.564 -15.488 1.00 96.50 177 PHE A O 1
ATOM 1471 N N . THR A 1 178 ? 7.323 -1.327 -16.438 1.00 95.44 178 THR A N 1
ATOM 1472 C CA . THR A 1 178 ? 8.245 -0.714 -17.414 1.00 95.44 178 THR A CA 1
ATOM 1473 C C . THR A 1 178 ? 9.340 0.108 -16.741 1.00 95.44 178 THR A C 1
ATOM 1475 O O . THR A 1 178 ? 10.496 0.031 -17.156 1.00 95.44 178 THR A O 1
ATOM 1478 N N . SER A 1 179 ? 9.006 0.836 -15.669 1.00 94.81 179 SER A N 1
ATOM 1479 C CA . SER A 1 179 ? 9.992 1.572 -14.873 1.00 94.81 179 SER A CA 1
ATOM 1480 C C . SER A 1 179 ? 10.984 0.633 -14.184 1.00 94.81 179 SER A C 1
ATOM 1482 O O . SER A 1 179 ? 12.178 0.916 -14.198 1.00 94.81 179 SER A O 1
ATOM 1484 N N . TYR A 1 180 ? 10.519 -0.503 -13.652 1.00 95.31 180 TYR A N 1
ATOM 1485 C CA . TYR A 1 180 ? 11.383 -1.546 -13.084 1.00 95.31 180 TYR A CA 1
ATOM 1486 C C . TYR A 1 180 ? 12.367 -2.127 -14.115 1.00 95.31 180 TYR A C 1
ATOM 1488 O O . TYR A 1 180 ? 13.512 -2.412 -13.781 1.00 95.31 180 TYR A O 1
ATOM 1496 N N . LEU A 1 181 ? 11.958 -2.250 -15.382 1.00 95.12 181 LEU A N 1
ATOM 1497 C CA . LEU A 1 181 ? 12.824 -2.702 -16.479 1.00 95.12 181 LEU A CA 1
ATOM 1498 C C . LEU A 1 181 ? 13.722 -1.597 -17.070 1.00 95.12 181 LEU A C 1
ATOM 1500 O O . LEU A 1 181 ? 14.422 -1.854 -18.052 1.00 95.12 181 LEU A O 1
ATOM 1504 N N . HIS A 1 182 ? 13.692 -0.376 -16.524 1.00 94.19 182 HIS A N 1
ATOM 1505 C CA . HIS A 1 182 ? 14.385 0.802 -17.063 1.00 94.19 182 HIS A CA 1
ATOM 1506 C C . HIS A 1 182 ? 14.054 1.082 -18.542 1.00 94.19 182 HIS A C 1
ATOM 1508 O O . HIS A 1 182 ? 14.918 1.463 -19.335 1.00 94.19 182 HIS A O 1
ATOM 1514 N N . LYS A 1 183 ? 12.790 0.877 -18.933 1.00 89.12 183 LYS A N 1
ATOM 1515 C CA . LYS A 1 183 ? 12.292 1.157 -20.284 1.00 89.12 183 LYS A CA 1
ATOM 1516 C C . LYS A 1 183 ? 11.385 2.382 -20.292 1.00 89.12 183 LYS A C 1
ATOM 1518 O O . LYS A 1 183 ? 10.531 2.542 -19.426 1.00 89.12 183 LYS A O 1
ATOM 1523 N N . SER A 1 184 ? 11.560 3.226 -21.307 1.00 83.25 184 SER A N 1
ATOM 1524 C CA . SER A 1 184 ? 10.720 4.403 -21.554 1.00 83.25 184 SER A CA 1
ATOM 1525 C C . SER A 1 184 ? 9.395 4.056 -22.239 1.00 83.25 184 SER A C 1
ATOM 1527 O O . SER A 1 184 ? 8.447 4.836 -22.155 1.00 83.25 184 SER A O 1
ATOM 1529 N N . HIS A 1 185 ? 9.316 2.918 -22.938 1.00 87.75 185 HIS A N 1
ATOM 1530 C CA . HIS A 1 185 ? 8.162 2.498 -23.742 1.00 87.75 185 HIS A CA 1
ATOM 1531 C C . HIS A 1 185 ? 7.727 1.069 -23.399 1.00 87.75 185 HIS A C 1
ATOM 1533 O O . HIS A 1 185 ? 8.502 0.277 -22.861 1.00 87.75 185 HIS A O 1
ATOM 1539 N N . TYR A 1 186 ? 6.471 0.745 -23.719 1.00 87.00 186 TYR A N 1
ATOM 1540 C CA . TYR A 1 186 ? 5.827 -0.539 -23.412 1.00 87.00 186 TYR A CA 1
ATOM 1541 C C . TYR A 1 186 ? 6.203 -1.684 -24.369 1.00 87.00 186 TYR A C 1
ATOM 1543 O O . TYR A 1 186 ? 5.603 -2.759 -24.296 1.00 87.00 186 TYR A O 1
ATOM 1551 N N . ASP A 1 187 ? 7.170 -1.478 -25.261 1.00 89.81 187 ASP A N 1
ATOM 1552 C CA . ASP A 1 187 ? 7.495 -2.434 -26.318 1.00 89.81 187 ASP A CA 1
ATOM 1553 C C . ASP A 1 187 ? 7.962 -3.778 -25.746 1.00 89.81 187 ASP A C 1
ATOM 1555 O O . ASP A 1 187 ? 8.935 -3.871 -24.993 1.00 89.81 187 ASP A O 1
ATOM 1559 N N . GLY A 1 188 ? 7.232 -4.837 -26.106 1.00 90.25 188 GLY A N 1
ATOM 1560 C CA . GLY A 1 188 ? 7.488 -6.203 -25.651 1.00 90.25 188 GLY A CA 1
ATOM 1561 C C . GLY A 1 188 ? 7.055 -6.505 -24.212 1.00 90.25 188 GLY A C 1
ATOM 1562 O O . GLY A 1 188 ? 7.355 -7.591 -23.722 1.00 90.25 188 GLY A O 1
ATOM 1563 N N . VAL A 1 189 ? 6.362 -5.585 -23.526 1.00 95.19 189 VAL A N 1
ATOM 1564 C CA . VAL A 1 189 ? 5.849 -5.799 -22.163 1.00 95.19 189 VAL A CA 1
ATOM 1565 C C . VAL A 1 189 ? 4.415 -6.335 -22.195 1.00 95.19 189 VAL A C 1
ATOM 1567 O O . VAL A 1 189 ? 3.451 -5.594 -22.410 1.00 95.19 189 VAL A O 1
ATOM 1570 N N . GLY A 1 190 ? 4.247 -7.626 -21.92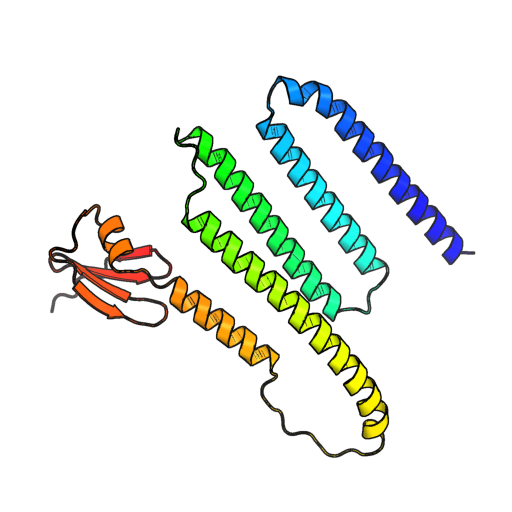1 1.00 95.25 190 GLY A N 1
ATOM 1571 C CA . GLY A 1 190 ? 2.957 -8.297 -21.745 1.00 95.25 190 GLY A CA 1
ATOM 1572 C C . GLY A 1 190 ? 2.455 -8.242 -20.298 1.00 95.25 190 GLY A C 1
ATOM 1573 O O . GLY A 1 190 ? 3.249 -8.216 -19.361 1.00 95.25 190 GLY A O 1
ATOM 1574 N N . ARG A 1 191 ? 1.130 -8.231 -20.097 1.00 95.81 191 ARG A N 1
ATOM 1575 C CA . ARG A 1 191 ? 0.500 -8.555 -18.803 1.00 95.81 191 ARG A CA 1
ATOM 1576 C C . ARG A 1 191 ? -0.383 -9.778 -19.013 1.00 95.81 191 ARG A C 1
ATOM 1578 O O . ARG A 1 191 ? -1.473 -9.648 -19.560 1.00 95.81 191 ARG A O 1
ATOM 1585 N N . GLU A 1 192 ? 0.116 -10.941 -18.616 1.00 95.38 192 GLU A N 1
ATOM 1586 C CA . GLU A 1 192 ? -0.531 -12.240 -18.837 1.00 95.38 192 GLU A CA 1
ATOM 1587 C C . GLU A 1 192 ? -1.692 -12.469 -17.871 1.00 95.38 192 GLU A C 1
ATOM 1589 O O . GLU A 1 192 ? -2.728 -13.004 -18.251 1.00 95.38 192 GLU A O 1
ATOM 1594 N N . PHE A 1 193 ? -1.534 -12.027 -16.622 1.00 96.06 193 PHE A N 1
ATOM 1595 C CA . PHE A 1 193 ? -2.551 -12.179 -15.590 1.00 96.06 193 PHE A CA 1
ATOM 1596 C C . PHE A 1 193 ? -2.643 -10.928 -14.719 1.00 96.06 193 PHE A C 1
ATOM 1598 O O . PHE A 1 193 ? -1.640 -10.274 -14.438 1.00 96.06 193 PHE A O 1
ATOM 1605 N N . ASN A 1 194 ? -3.854 -10.601 -14.273 1.00 94.94 194 ASN A N 1
ATOM 1606 C CA . ASN A 1 194 ? -4.122 -9.482 -13.376 1.00 94.94 194 ASN A CA 1
ATOM 1607 C C . ASN A 1 194 ? -5.078 -9.935 -12.272 1.00 94.94 194 ASN A C 1
ATOM 1609 O O . ASN A 1 194 ? -6.294 -9.942 -12.460 1.00 94.94 194 ASN A O 1
ATOM 1613 N N . GLY A 1 195 ? -4.511 -10.334 -11.141 1.00 90.81 195 GLY A N 1
ATOM 1614 C CA . GLY A 1 195 ? -5.239 -10.631 -9.917 1.00 90.81 195 GLY A CA 1
ATOM 1615 C C . GLY A 1 195 ? -5.504 -9.370 -9.099 1.00 90.81 195 GLY A C 1
ATOM 1616 O O . GLY A 1 195 ? -5.107 -8.268 -9.460 1.00 90.81 195 GLY A O 1
ATOM 1617 N N . LEU A 1 196 ? -6.183 -9.528 -7.964 1.00 85.12 196 LEU A N 1
ATOM 1618 C CA . LEU A 1 196 ? -6.535 -8.394 -7.104 1.00 85.12 196 LEU A CA 1
ATOM 1619 C C . LEU A 1 196 ? -5.330 -7.848 -6.317 1.00 85.12 196 LEU A C 1
ATOM 1621 O O . LEU A 1 196 ? -5.287 -6.665 -6.015 1.00 85.12 196 LEU A O 1
ATOM 1625 N N . VAL A 1 197 ? -4.359 -8.713 -6.009 1.00 87.25 197 VAL A N 1
ATOM 1626 C CA . VAL A 1 197 ? -3.176 -8.397 -5.180 1.00 87.25 197 VAL A CA 1
ATOM 1627 C C . VAL A 1 197 ? -1.869 -8.514 -5.967 1.00 87.25 197 VAL A C 1
ATOM 1629 O O . VAL A 1 197 ? -0.827 -8.018 -5.544 1.00 87.25 197 VAL A O 1
ATOM 1632 N N . PHE A 1 198 ? -1.911 -9.194 -7.112 1.00 93.62 198 PHE A N 1
ATOM 1633 C CA . PHE A 1 198 ? -0.735 -9.503 -7.906 1.00 93.62 198 PHE A CA 1
ATOM 1634 C C . PHE A 1 198 ? -1.055 -9.477 -9.396 1.00 93.62 198 PHE A C 1
ATOM 1636 O O . PHE A 1 198 ? -2.186 -9.734 -9.801 1.00 93.62 198 PHE A O 1
ATOM 1643 N N . SER A 1 199 ? -0.040 -9.239 -10.213 1.00 96.06 199 SER A N 1
ATOM 1644 C CA . SER A 1 199 ? -0.115 -9.311 -11.671 1.00 96.06 199 SER A CA 1
ATOM 1645 C C . SER A 1 199 ? 1.066 -10.114 -12.204 1.00 96.06 199 SER A C 1
ATOM 1647 O O . SER A 1 199 ? 2.161 -10.030 -11.656 1.00 96.06 199 SER A O 1
ATOM 1649 N N . VAL A 1 200 ? 0.867 -10.880 -13.274 1.00 97.31 200 VAL A N 1
ATOM 1650 C CA . VAL A 1 200 ? 1.953 -11.567 -13.983 1.00 97.31 200 VAL A CA 1
ATOM 1651 C C . VAL A 1 200 ? 2.259 -10.793 -15.253 1.00 97.31 200 VAL A C 1
ATOM 1653 O O . VAL A 1 200 ? 1.378 -10.562 -16.085 1.00 97.31 200 VAL A O 1
ATOM 1656 N N . TYR A 1 201 ? 3.512 -10.386 -15.386 1.00 97.56 201 TYR A N 1
ATOM 1657 C CA . TYR A 1 201 ? 4.036 -9.662 -16.531 1.00 97.56 201 TYR A CA 1
ATOM 1658 C C . TYR A 1 201 ? 5.013 -10.534 -17.311 1.00 97.56 201 TYR A C 1
ATOM 1660 O O . TYR A 1 201 ? 5.669 -11.397 -16.730 1.00 97.56 201 TYR A O 1
ATOM 1668 N N . SER A 1 202 ? 5.145 -10.286 -18.608 1.00 96.75 202 SER A N 1
ATOM 1669 C CA . SER A 1 202 ? 6.136 -10.945 -19.455 1.00 96.75 202 SER A CA 1
ATOM 1670 C C . SER A 1 202 ? 6.952 -9.943 -20.257 1.00 96.75 202 SER A C 1
ATOM 1672 O O . SER A 1 202 ? 6.452 -8.897 -20.673 1.00 96.75 202 SER A O 1
ATOM 1674 N N . TYR A 1 203 ? 8.236 -10.248 -20.425 1.00 96.56 203 TYR A N 1
ATOM 1675 C CA . TYR A 1 203 ? 9.174 -9.467 -21.222 1.00 96.56 203 TYR A CA 1
ATOM 1676 C C . TYR A 1 203 ? 10.303 -10.373 -21.720 1.00 96.56 203 TYR A C 1
ATOM 1678 O O . TYR A 1 203 ? 10.983 -10.994 -20.904 1.00 96.56 203 TYR A O 1
ATOM 1686 N N . LYS A 1 204 ? 10.513 -10.433 -23.045 1.00 92.81 204 LYS A N 1
ATOM 1687 C CA . LYS A 1 204 ? 11.555 -11.261 -23.695 1.00 92.81 204 LYS A CA 1
ATOM 1688 C C . LYS A 1 204 ? 11.604 -12.699 -23.148 1.00 92.81 204 LYS A C 1
ATOM 1690 O O . LYS A 1 204 ? 12.630 -13.128 -22.630 1.00 92.81 204 LYS A O 1
ATOM 1695 N N . ASP A 1 205 ? 10.460 -13.383 -23.173 1.00 92.00 205 ASP A N 1
ATOM 1696 C CA . ASP A 1 205 ? 10.270 -14.766 -22.694 1.00 92.00 205 ASP A CA 1
ATOM 1697 C C . ASP A 1 205 ? 10.460 -14.991 -21.181 1.00 92.00 205 ASP A C 1
ATOM 1699 O O . ASP A 1 205 ? 10.333 -16.109 -20.681 1.00 92.00 205 ASP A O 1
ATOM 1703 N N . ILE A 1 206 ? 10.706 -13.929 -20.410 1.00 94.88 206 ILE A N 1
ATOM 1704 C CA . ILE A 1 206 ? 10.811 -13.984 -18.952 1.00 94.88 206 ILE A CA 1
ATOM 1705 C C . ILE A 1 206 ? 9.497 -13.515 -18.332 1.00 94.88 206 ILE A C 1
ATOM 1707 O O . ILE A 1 206 ? 8.977 -12.453 -18.678 1.00 94.88 206 ILE A O 1
ATOM 1711 N N . ARG A 1 207 ? 8.992 -14.284 -17.364 1.00 96.19 207 ARG A N 1
ATOM 1712 C CA . ARG A 1 207 ? 7.808 -13.931 -16.574 1.00 96.19 207 ARG A CA 1
ATOM 1713 C C . ARG A 1 207 ? 8.198 -13.321 -15.232 1.00 96.19 207 ARG A C 1
ATOM 1715 O O . ARG A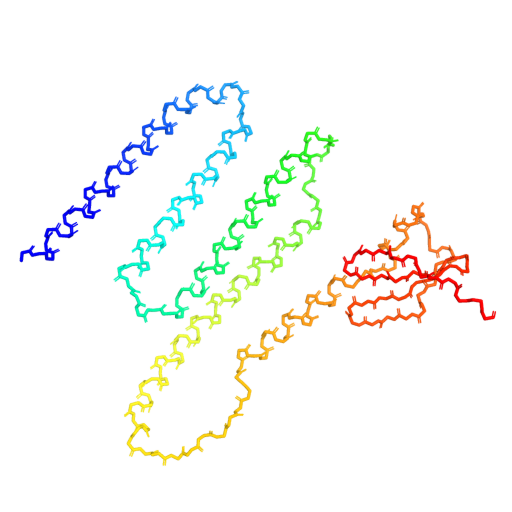 1 207 ? 9.171 -13.736 -14.603 1.00 96.19 207 ARG A O 1
ATOM 1722 N N . TYR A 1 208 ? 7.420 -12.343 -14.790 1.00 97.31 208 TYR A N 1
ATOM 1723 C CA . TYR A 1 208 ? 7.613 -11.609 -13.547 1.00 97.31 208 TYR A CA 1
ATOM 1724 C C . TYR A 1 208 ? 6.308 -11.573 -12.758 1.00 97.31 208 TYR A C 1
ATOM 1726 O O . TYR A 1 208 ? 5.263 -11.202 -13.290 1.00 97.31 208 TYR A O 1
ATOM 1734 N N . LEU A 1 209 ? 6.379 -11.909 -11.474 1.00 97.19 209 LEU A N 1
ATOM 1735 C CA . LEU A 1 209 ? 5.294 -11.723 -10.524 1.00 97.19 209 LEU A CA 1
ATOM 1736 C C . LEU A 1 209 ? 5.409 -10.329 -9.907 1.00 97.19 209 LEU A C 1
ATOM 1738 O O . LEU A 1 209 ? 6.339 -10.053 -9.152 1.00 97.19 209 LEU A O 1
ATOM 1742 N N . GLY A 1 210 ? 4.465 -9.457 -10.237 1.00 96.25 210 GLY A N 1
ATOM 1743 C CA . GLY A 1 210 ? 4.284 -8.164 -9.595 1.00 96.25 210 GLY A CA 1
ATOM 1744 C C . GLY A 1 210 ? 3.390 -8.298 -8.366 1.00 96.25 210 GLY A C 1
ATOM 1745 O O . GLY A 1 210 ? 2.219 -8.635 -8.518 1.00 96.25 210 GLY A O 1
ATOM 1746 N N . ILE A 1 211 ? 3.900 -8.008 -7.170 1.00 93.44 211 ILE A N 1
ATOM 1747 C CA . ILE A 1 211 ? 3.131 -8.021 -5.917 1.00 93.44 211 ILE A CA 1
ATOM 1748 C C . ILE A 1 211 ? 3.573 -6.862 -5.018 1.00 93.44 211 ILE A C 1
ATOM 1750 O O . ILE A 1 211 ? 4.767 -6.660 -4.806 1.00 93.44 211 ILE A O 1
ATOM 1754 N N . LEU A 1 212 ? 2.617 -6.076 -4.507 1.00 87.25 212 LEU A N 1
ATOM 1755 C CA . LEU A 1 212 ? 2.874 -4.936 -3.608 1.00 87.25 212 LEU A CA 1
ATOM 1756 C C . LEU A 1 212 ? 3.988 -3.988 -4.110 1.00 87.25 212 LEU A C 1
ATOM 1758 O O . LEU A 1 212 ? 4.886 -3.613 -3.359 1.00 87.25 212 LEU A O 1
ATOM 1762 N N . GLY A 1 213 ? 3.977 -3.647 -5.402 1.00 84.38 213 GLY A N 1
ATOM 1763 C CA . GLY A 1 213 ? 4.988 -2.773 -6.017 1.00 84.38 213 GLY A CA 1
ATOM 1764 C C . GLY A 1 213 ? 6.361 -3.407 -6.286 1.00 84.38 213 GLY A C 1
ATOM 1765 O O . GLY A 1 213 ? 7.218 -2.743 -6.862 1.00 84.38 213 GLY A O 1
ATOM 1766 N N . ASN A 1 214 ? 6.572 -4.674 -5.927 1.00 92.00 214 ASN A N 1
ATOM 1767 C CA . ASN A 1 214 ? 7.803 -5.414 -6.206 1.00 92.00 214 ASN A CA 1
ATOM 1768 C C . ASN A 1 214 ? 7.614 -6.367 -7.388 1.00 92.00 214 ASN A C 1
ATOM 1770 O O . ASN A 1 214 ? 6.514 -6.872 -7.605 1.00 92.00 214 ASN A O 1
ATOM 1774 N N . PHE A 1 215 ? 8.694 -6.644 -8.122 1.00 96.69 215 PHE A N 1
ATOM 1775 C CA . PHE A 1 215 ? 8.694 -7.569 -9.255 1.00 96.69 215 PHE A CA 1
ATOM 1776 C C . PHE A 1 215 ? 9.706 -8.686 -9.027 1.00 96.69 215 PHE A C 1
ATOM 1778 O O . PHE A 1 215 ? 10.899 -8.433 -8.865 1.00 96.69 215 PHE A O 1
ATOM 1785 N N . ILE A 1 216 ? 9.222 -9.925 -9.023 1.00 96.44 216 ILE A N 1
ATOM 1786 C CA . ILE A 1 216 ? 10.030 -11.123 -8.796 1.00 96.44 216 ILE A CA 1
ATOM 1787 C C . ILE A 1 216 ? 10.060 -11.921 -10.092 1.00 96.44 216 ILE A C 1
ATOM 1789 O O . ILE A 1 216 ? 9.013 -12.289 -10.622 1.00 96.44 216 ILE A O 1
ATOM 1793 N N . ARG A 1 217 ? 11.256 -12.205 -10.611 1.00 96.31 217 ARG A N 1
ATOM 1794 C CA . ARG A 1 217 ? 11.414 -13.073 -11.780 1.00 96.31 217 ARG A CA 1
ATOM 1795 C C . ARG A 1 217 ? 10.931 -14.481 -11.432 1.00 96.31 217 ARG A C 1
ATOM 1797 O O . ARG A 1 217 ? 11.421 -15.086 -10.483 1.00 96.31 217 ARG A O 1
ATOM 1804 N N . MET A 1 218 ? 9.982 -14.998 -12.202 1.00 95.06 218 MET A N 1
ATOM 1805 C CA . MET A 1 218 ? 9.512 -16.370 -12.054 1.00 95.06 218 MET A CA 1
ATOM 1806 C C . MET A 1 218 ? 10.490 -17.315 -12.761 1.00 95.06 218 MET A C 1
ATOM 1808 O O . MET A 1 218 ? 11.008 -16.962 -13.828 1.00 95.06 218 MET A O 1
ATOM 1812 N N . PRO A 1 219 ? 10.764 -18.504 -12.198 1.00 90.19 219 PRO A N 1
ATOM 1813 C CA . PRO A 1 219 ? 11.556 -19.502 -12.892 1.00 90.19 219 PRO A CA 1
ATOM 1814 C C . PRO A 1 219 ? 10.856 -19.857 -14.204 1.00 90.19 219 PRO A C 1
ATOM 1816 O O . PRO A 1 219 ? 9.664 -20.174 -14.232 1.00 90.19 219 PRO A O 1
ATOM 1819 N N . THR A 1 220 ? 11.594 -19.773 -15.305 1.00 81.00 220 THR A N 1
ATOM 1820 C CA . THR A 1 220 ? 11.173 -20.346 -16.580 1.00 81.00 220 THR A CA 1
ATOM 1821 C C . THR A 1 220 ? 11.118 -21.851 -16.383 1.00 81.00 220 THR A C 1
ATOM 1823 O O . THR A 1 220 ? 12.150 -22.516 -16.405 1.00 81.00 220 THR A O 1
ATOM 1826 N N . SER A 1 221 ? 9.921 -22.380 -16.117 1.00 66.12 221 SER A N 1
ATOM 1827 C CA . SER A 1 221 ? 9.690 -23.815 -16.246 1.00 66.12 221 SER A CA 1
ATOM 1828 C C . SER A 1 221 ? 10.070 -24.197 -17.676 1.00 66.12 221 SER A C 1
ATOM 1830 O O . SER A 1 221 ? 9.553 -23.548 -18.592 1.00 66.12 221 SER A O 1
ATOM 1832 N N . PRO A 1 222 ? 10.957 -25.184 -17.880 1.00 53.66 222 PRO A N 1
ATOM 1833 C CA . PRO A 1 222 ? 11.158 -25.771 -19.192 1.00 53.66 222 PRO A CA 1
ATOM 1834 C C . PRO A 1 222 ? 9.862 -26.513 -19.524 1.00 53.66 222 PRO A C 1
ATOM 1836 O O . PRO A 1 222 ? 9.626 -27.611 -19.028 1.00 53.66 222 PRO A O 1
ATOM 1839 N N . PHE A 1 223 ? 8.964 -25.845 -20.238 1.00 50.72 223 PHE A N 1
ATOM 1840 C CA . PHE A 1 223 ? 7.918 -26.523 -20.991 1.00 50.72 223 PHE A CA 1
ATOM 1841 C C . PHE A 1 223 ? 8.448 -26.742 -22.399 1.00 50.72 223 PHE A C 1
ATOM 1843 O O . PHE A 1 223 ? 9.033 -25.776 -22.942 1.00 50.72 223 PHE A O 1
#

Sequence (223 aa):
MKVLLTGIVSILLSLLVFTFGNFIIQLFSNWLFITFPHALAAISSILICGLLIYKTVAYMLIFPYSFRRMETMIFFYCWLILLVLAFISNCYREDFYLDNSIPKWVQIVFSFLYIFFWYGQKINVKAVANVNREMSRNYEEEYMSVPKKSSISQRSKYIIMGILLVLILTNPSRSSFTSYLHKSHYDGVGREFNGLVFSVYSYKDIRYLGILGNFIRMPTSPF

Organism: NCBI:txid2173175

Radius of gyration: 26.17 Å; chains: 1; bounding box: 63×55×78 Å